Protein AF-A0A9E2QMV8-F1 (afdb_monomer_lite)

Sequence (197 aa):
SIIDQELAKYQPKEEEKRDKKQKQLECFITKNHTSAHARGVGGVCVAGDNPMKAKKAGRPDEECQWNLPNYFQMVLRDKETKICQGLILLRHYEDQGKKILTAAFDPSSTYLYAVDERQLFNSLLGQLEIFAKDNDIDIIAVSQNKAMRTNRTGGEFERAMEAAIRKANQNFSLSKEETFSFDPEYKQKDLDVVWVK

Secondary structure (DSSP, 8-state):
-HHHHHHHTTSPP---------PPEEEEEE-SHHHHHHHHHHT--SGGG-THHHHHTT-TTPPPGGG-TTEEEEEEEETTT--EEEEEEEEEEEETTEEEEEEEEEE-HHHHTTS-HHHHHHHHHHHHHHHHHHTT--EEEEESSHHHHBS-TTSHHHHHHHHHHHHHT-EEEEEEEEEEEETTEEEEEEEEEEEE-

Radius of gyration: 18.54 Å; chains: 1; bounding box: 60×28×54 Å

pLDDT: mean 86.39, std 12.23, range [44.72, 98.56]

Foldseek 3Di:
DVVVVVVVVVDDDPDDPQPQDDFDWDKDKDLDPLQCVLCVQLVHDQCQQCCPVVCVVVNVPDDRLSVDPQWIKIWTAGPPVRDTQHIKTWGWDCAPNFIEIEIADRGGPVSPSRHDLLVVLVVVVVVVVVVCVVVVHFFYWYAPPPVRNYVDPPDVNVVSQVVLLVVVVDKFFGPDWDFPTVVVTDIGGIIRTSDGD

Structure (mmCIF, N/CA/C/O backbone):
data_AF-A0A9E2QMV8-F1
#
_entry.id   AF-A0A9E2QMV8-F1
#
loop_
_atom_site.group_PDB
_atom_site.id
_atom_site.type_symbol
_atom_site.label_atom_id
_atom_site.label_alt_id
_atom_site.label_comp_id
_atom_site.label_asym_id
_atom_site.label_entity_id
_atom_site.label_seq_id
_atom_site.pdbx_PDB_ins_code
_atom_site.Cartn_x
_atom_site.Cartn_y
_atom_site.Cartn_z
_atom_site.occupancy
_atom_site.B_iso_or_equiv
_atom_site.auth_seq_id
_atom_site.auth_comp_id
_atom_site.auth_asym_id
_atom_site.auth_atom_id
_atom_site.pdbx_PDB_model_num
ATOM 1 N N . SER A 1 1 ? 40.769 7.773 -19.224 1.00 77.75 1 SER A N 1
ATOM 2 C CA . SER A 1 1 ? 41.654 6.789 -18.564 1.00 77.75 1 SER A CA 1
ATOM 3 C C . SER A 1 1 ? 41.263 5.374 -18.997 1.00 77.75 1 SER A C 1
ATOM 5 O O . SER A 1 1 ? 40.201 5.218 -19.592 1.00 77.75 1 SER A O 1
ATOM 7 N N . ILE A 1 2 ? 42.082 4.348 -18.719 1.00 79.56 2 ILE A N 1
ATOM 8 C CA . ILE A 1 2 ? 41.715 2.929 -18.957 1.00 79.56 2 ILE A CA 1
ATOM 9 C C . ILE A 1 2 ? 40.416 2.569 -18.213 1.00 79.56 2 ILE A C 1
ATOM 11 O O . ILE A 1 2 ? 39.593 1.816 -18.723 1.00 79.56 2 ILE A O 1
ATOM 15 N N . ILE A 1 3 ? 40.197 3.176 -17.043 1.00 69.12 3 ILE A N 1
ATOM 16 C CA . ILE A 1 3 ? 38.984 2.996 -16.240 1.00 69.12 3 ILE A CA 1
ATOM 17 C C . ILE A 1 3 ? 37.757 3.546 -16.980 1.00 69.12 3 ILE A C 1
ATOM 19 O O . ILE A 1 3 ? 36.742 2.865 -17.047 1.00 69.12 3 ILE A O 1
ATOM 23 N N . ASP A 1 4 ? 37.857 4.716 -17.614 1.00 69.62 4 ASP A N 1
ATOM 24 C CA . ASP A 1 4 ? 36.733 5.297 -18.369 1.00 69.62 4 ASP A CA 1
ATOM 25 C C . ASP A 1 4 ? 36.368 4.453 -19.597 1.00 69.62 4 ASP A C 1
ATOM 27 O O . ASP A 1 4 ? 35.194 4.316 -19.933 1.00 69.62 4 ASP A O 1
ATOM 31 N N . GLN A 1 5 ? 37.364 3.839 -20.245 1.00 72.62 5 GLN A N 1
ATOM 32 C CA . GLN A 1 5 ? 37.140 2.927 -21.370 1.00 72.62 5 GLN A CA 1
ATOM 33 C C . GLN A 1 5 ? 36.473 1.622 -20.937 1.00 72.62 5 GLN A C 1
ATOM 35 O O . GLN A 1 5 ? 35.657 1.093 -21.690 1.00 72.62 5 GLN A O 1
ATOM 40 N N . GLU A 1 6 ? 36.781 1.110 -19.742 1.00 77.06 6 GLU A N 1
ATOM 41 C CA . GLU A 1 6 ? 36.062 -0.048 -19.212 1.00 77.06 6 GLU A CA 1
ATOM 42 C C . GLU A 1 6 ? 34.651 0.298 -18.754 1.00 77.06 6 GLU A C 1
ATOM 44 O O . GLU A 1 6 ? 33.714 -0.431 -19.070 1.00 77.06 6 GLU A O 1
ATOM 49 N N . LEU A 1 7 ? 34.457 1.437 -18.088 1.00 70.50 7 LEU A N 1
ATOM 50 C CA . LEU A 1 7 ? 33.128 1.900 -17.685 1.00 70.50 7 LEU A CA 1
ATOM 51 C C . LEU A 1 7 ? 32.216 2.127 -18.898 1.00 70.50 7 LEU A C 1
ATOM 53 O O . LEU A 1 7 ? 31.036 1.782 -18.847 1.00 70.50 7 LEU A O 1
ATOM 57 N N . ALA A 1 8 ? 32.763 2.614 -20.014 1.00 73.19 8 ALA A N 1
ATOM 58 C CA . ALA A 1 8 ? 32.028 2.803 -21.262 1.00 73.19 8 ALA A CA 1
ATOM 59 C C . ALA A 1 8 ? 31.480 1.493 -21.864 1.00 73.19 8 ALA A C 1
ATOM 61 O O . ALA A 1 8 ? 30.475 1.534 -22.571 1.00 73.19 8 ALA A O 1
ATOM 62 N N . LYS A 1 9 ? 32.068 0.323 -21.563 1.00 78.69 9 LYS A N 1
ATOM 63 C CA . LYS A 1 9 ? 31.529 -0.978 -22.018 1.00 78.69 9 LYS A CA 1
ATOM 64 C C . LYS A 1 9 ? 30.232 -1.367 -21.312 1.00 78.69 9 LYS A C 1
ATOM 66 O O . LYS A 1 9 ? 29.482 -2.190 -21.832 1.00 78.69 9 LYS A O 1
ATOM 71 N N . TYR A 1 10 ? 29.981 -0.779 -20.145 1.00 69.44 10 TYR A N 1
ATOM 72 C CA . TYR A 1 10 ? 28.809 -1.041 -19.310 1.00 69.44 10 TYR A CA 1
ATOM 73 C C . TYR A 1 10 ? 27.867 0.164 -19.218 1.00 69.44 10 TYR A C 1
ATOM 75 O O . TYR A 1 10 ? 26.809 0.060 -18.598 1.00 69.44 10 TYR A O 1
ATOM 83 N N . GLN A 1 11 ? 28.222 1.304 -19.825 1.00 48.56 11 GLN A N 1
ATOM 84 C CA . GLN A 1 11 ? 27.320 2.446 -19.913 1.00 48.56 11 GLN A CA 1
ATOM 85 C C . GLN A 1 11 ? 26.183 2.120 -20.890 1.00 48.56 11 GLN A C 1
ATOM 87 O O . GLN A 1 11 ? 26.441 1.741 -22.037 1.00 48.56 11 GLN A O 1
ATOM 92 N N . PRO A 1 12 ? 24.918 2.235 -20.456 1.00 50.28 12 PRO A N 1
ATOM 93 C CA . PRO A 1 12 ? 23.789 2.008 -21.337 1.00 50.28 12 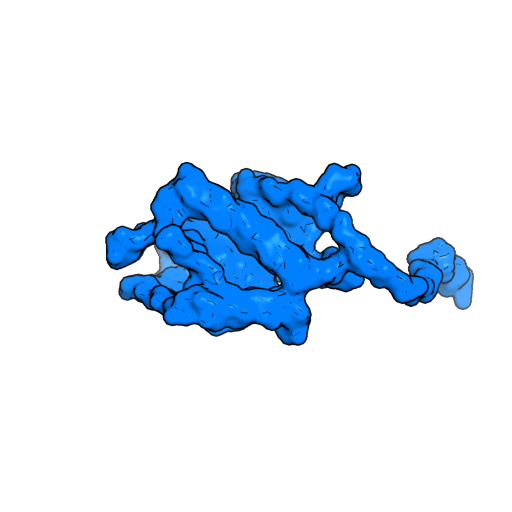PRO A CA 1
ATOM 94 C C . PRO A 1 12 ? 23.831 3.033 -22.474 1.00 50.28 12 PRO A C 1
ATOM 96 O O . PRO A 1 12 ? 23.975 4.231 -22.236 1.00 50.28 12 PRO A O 1
ATOM 99 N N . LYS A 1 13 ? 23.715 2.550 -23.715 1.00 58.19 13 LYS A N 1
ATOM 100 C CA . LYS A 1 13 ? 23.503 3.419 -24.878 1.00 58.19 13 LYS A CA 1
ATOM 101 C C . LYS A 1 13 ? 22.222 4.220 -24.639 1.00 58.19 13 LYS A C 1
ATOM 103 O O . LYS A 1 13 ? 21.259 3.648 -24.126 1.00 58.19 13 LYS A O 1
ATOM 108 N N . GLU A 1 14 ? 22.263 5.516 -24.956 1.00 53.59 14 GLU A N 1
ATOM 109 C CA . GLU A 1 14 ? 21.182 6.481 -24.721 1.00 53.59 14 GLU A CA 1
ATOM 110 C C . GLU A 1 14 ? 19.802 5.874 -24.990 1.00 53.59 14 GLU A C 1
ATOM 112 O O . GLU A 1 14 ? 19.586 5.193 -25.994 1.00 53.59 14 GLU A O 1
ATOM 117 N N . GLU A 1 15 ? 18.886 6.095 -24.045 1.00 45.84 15 GLU A N 1
ATOM 118 C CA . GLU A 1 15 ? 17.531 5.564 -24.082 1.00 45.84 15 GLU A CA 1
ATOM 119 C C . GLU A 1 15 ? 16.789 6.092 -25.316 1.00 45.84 15 GLU A C 1
ATOM 121 O O . GLU A 1 15 ? 16.242 7.195 -25.325 1.00 45.84 15 GLU A O 1
ATOM 126 N N . GLU A 1 16 ? 16.731 5.262 -26.359 1.00 44.72 16 GLU A N 1
ATOM 127 C CA . GLU A 1 16 ? 15.681 5.339 -27.368 1.00 44.72 16 GLU A CA 1
ATOM 128 C C . GLU A 1 16 ? 14.341 5.443 -26.641 1.00 44.72 16 GLU A C 1
ATOM 130 O O . GLU A 1 16 ? 14.104 4.707 -25.678 1.00 44.72 16 GLU A O 1
ATOM 135 N N . LYS A 1 17 ? 13.479 6.370 -27.085 1.00 46.97 17 LYS A N 1
ATOM 136 C CA . LYS A 1 17 ? 12.104 6.531 -26.596 1.00 46.97 17 LYS A CA 1
ATOM 137 C C . LYS A 1 17 ? 11.458 5.153 -26.471 1.00 46.97 17 LYS A C 1
ATOM 139 O O . LYS A 1 17 ? 11.031 4.566 -27.460 1.00 46.97 17 LYS A O 1
ATOM 144 N N . ARG A 1 18 ? 11.427 4.628 -25.245 1.00 47.66 18 ARG A N 1
ATOM 145 C CA . ARG A 1 18 ? 10.845 3.326 -24.956 1.00 47.66 18 ARG A CA 1
ATOM 146 C C . ARG A 1 18 ? 9.348 3.483 -25.119 1.00 47.66 18 ARG A C 1
ATOM 148 O O . ARG A 1 18 ? 8.702 4.112 -24.282 1.00 47.66 18 ARG A O 1
ATOM 155 N N . ASP A 1 19 ? 8.801 2.898 -26.177 1.00 47.25 19 ASP A N 1
ATOM 156 C CA . ASP A 1 19 ? 7.375 2.613 -26.223 1.00 47.25 19 ASP A CA 1
ATOM 157 C C . ASP A 1 19 ? 7.030 1.846 -24.944 1.00 47.25 19 ASP A C 1
ATOM 159 O O . ASP A 1 19 ? 7.559 0.758 -24.689 1.00 47.25 19 ASP A O 1
ATOM 163 N N . LYS A 1 20 ? 6.212 2.464 -24.085 1.00 56.50 20 LYS A N 1
ATOM 164 C CA . LYS A 1 20 ? 5.779 1.886 -22.812 1.00 56.50 20 LYS A CA 1
ATOM 165 C C . LYS A 1 20 ? 4.996 0.613 -23.124 1.00 56.50 20 LYS A C 1
ATOM 167 O O . LYS A 1 20 ? 3.831 0.664 -23.509 1.00 56.50 20 LYS A O 1
ATOM 172 N N . LYS A 1 21 ? 5.657 -0.541 -23.015 1.00 58.25 21 LYS A N 1
ATOM 173 C CA . LYS A 1 21 ? 5.037 -1.846 -23.249 1.00 58.25 21 LYS A CA 1
ATOM 174 C C . LYS A 1 21 ? 4.215 -2.253 -22.035 1.00 58.25 21 LYS A C 1
ATOM 176 O O . LYS A 1 21 ? 4.591 -2.016 -20.888 1.00 58.25 21 LYS A O 1
ATOM 181 N N . GLN A 1 22 ? 3.118 -2.946 -22.305 1.00 57.00 22 GLN A N 1
ATOM 182 C CA . GLN A 1 22 ? 2.293 -3.577 -21.288 1.00 57.00 22 GLN A CA 1
ATOM 183 C C . GLN A 1 22 ? 3.039 -4.801 -20.728 1.00 57.00 22 GLN A C 1
ATOM 185 O O . GLN A 1 22 ? 2.920 -5.911 -21.242 1.00 57.00 22 GLN A O 1
ATOM 190 N N . LYS A 1 23 ? 3.874 -4.602 -19.705 1.00 66.75 23 LYS A N 1
ATOM 191 C CA . LYS A 1 23 ? 4.540 -5.706 -19.001 1.00 66.75 23 LYS A CA 1
ATOM 192 C C . LYS A 1 23 ? 3.549 -6.384 -18.051 1.00 66.75 23 LYS A C 1
ATOM 194 O O . LYS A 1 23 ? 2.913 -5.718 -17.235 1.00 66.75 23 LYS A O 1
ATOM 199 N N . GLN A 1 24 ? 3.393 -7.704 -18.170 1.00 75.75 24 GLN A N 1
ATOM 200 C CA . GLN A 1 24 ? 2.512 -8.482 -17.294 1.00 75.75 24 GLN A CA 1
ATOM 201 C C . GLN A 1 24 ? 3.195 -8.740 -15.943 1.00 75.75 24 GLN A C 1
ATOM 203 O O . GLN A 1 24 ? 4.285 -9.314 -15.891 1.00 75.75 24 GLN A O 1
ATOM 208 N N . LEU A 1 25 ? 2.527 -8.357 -14.853 1.00 85.94 25 LEU A N 1
ATOM 209 C CA . LEU A 1 25 ? 2.945 -8.689 -13.492 1.00 85.94 25 LEU A CA 1
ATOM 210 C C . LEU A 1 25 ? 2.232 -9.951 -13.001 1.00 85.94 25 LEU A C 1
ATOM 212 O O . LEU A 1 25 ? 1.019 -10.086 -13.135 1.00 85.94 25 LEU A O 1
ATOM 216 N N . GLU A 1 26 ? 2.989 -10.843 -12.374 1.00 87.12 26 GLU A N 1
ATOM 217 C CA . GLU A 1 26 ? 2.461 -11.779 -11.388 1.00 87.12 26 GLU A CA 1
ATOM 218 C C . GLU A 1 26 ? 2.407 -11.061 -10.040 1.00 87.12 26 GLU A C 1
ATOM 220 O O . GLU A 1 26 ? 3.445 -10.618 -9.539 1.00 87.12 26 GLU A O 1
ATOM 225 N N . CYS A 1 27 ? 1.217 -10.970 -9.444 1.00 89.19 27 CYS A N 1
ATOM 226 C CA . CYS A 1 27 ? 1.065 -10.479 -8.080 1.00 89.19 27 CYS A CA 1
ATOM 227 C C . CYS A 1 27 ? 0.615 -11.615 -7.167 1.00 89.19 27 CYS A C 1
ATOM 229 O O . CYS A 1 27 ? -0.259 -12.405 -7.521 1.00 89.19 27 CYS A O 1
ATOM 231 N N . PHE A 1 28 ? 1.230 -11.715 -5.994 1.00 88.25 28 PHE A N 1
ATOM 232 C CA . PHE A 1 28 ? 0.891 -12.739 -5.010 1.00 88.25 28 PHE A CA 1
ATOM 233 C C . PHE A 1 28 ? 1.142 -12.223 -3.598 1.00 88.25 28 PHE A C 1
ATOM 235 O O . PHE A 1 28 ? 2.067 -11.442 -3.361 1.00 88.25 28 PHE A O 1
ATOM 242 N N . ILE A 1 29 ? 0.311 -12.666 -2.657 1.00 87.81 29 ILE A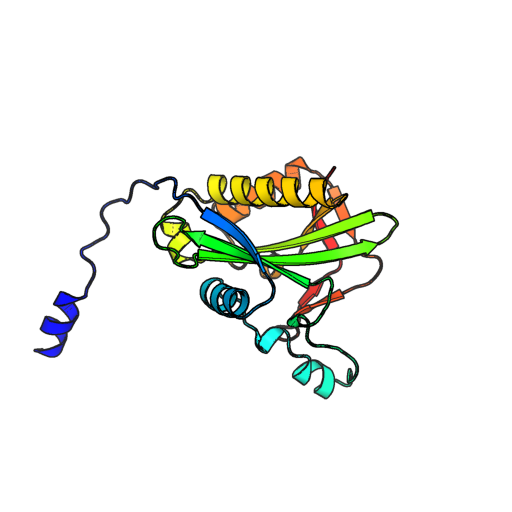 N 1
ATOM 243 C CA . ILE A 1 29 ? 0.434 -12.286 -1.253 1.00 87.81 29 ILE A CA 1
ATOM 244 C C . ILE A 1 29 ? 1.429 -13.216 -0.571 1.00 87.81 29 ILE A C 1
ATOM 246 O O . ILE A 1 29 ? 1.344 -14.436 -0.692 1.00 87.81 29 ILE A O 1
ATOM 250 N N . THR A 1 30 ? 2.393 -12.641 0.140 1.00 83.88 30 THR A N 1
ATOM 251 C CA . THR A 1 30 ? 3.382 -13.410 0.891 1.00 83.88 30 THR A CA 1
ATOM 252 C C . THR A 1 30 ? 3.862 -12.667 2.133 1.00 83.88 30 THR A C 1
ATOM 254 O O . THR A 1 30 ? 3.754 -11.445 2.249 1.00 83.88 30 THR A O 1
ATOM 257 N N . LYS A 1 31 ? 4.404 -13.444 3.070 1.00 79.69 31 LYS A N 1
ATOM 258 C CA . LYS A 1 31 ? 5.003 -12.995 4.325 1.00 79.69 31 LYS A CA 1
ATOM 259 C C . LYS A 1 31 ? 6.242 -13.841 4.644 1.00 79.69 31 LYS A C 1
ATOM 261 O O . LYS A 1 31 ? 6.319 -14.532 5.653 1.00 79.69 31 LYS A O 1
ATOM 266 N N . ASN A 1 32 ? 7.195 -13.854 3.713 1.00 78.12 32 ASN A N 1
ATOM 267 C CA . ASN A 1 32 ? 8.439 -14.627 3.776 1.00 78.12 32 ASN A CA 1
ATOM 268 C C . ASN A 1 32 ? 9.656 -13.819 3.259 1.00 78.12 32 ASN A C 1
ATOM 270 O O . ASN A 1 32 ? 9.603 -12.597 3.103 1.00 78.12 32 ASN A O 1
ATOM 274 N N . HIS A 1 33 ? 10.781 -14.483 2.987 1.00 72.25 33 HIS A N 1
ATOM 275 C CA . HIS A 1 33 ? 11.994 -13.828 2.477 1.00 72.25 33 HIS A CA 1
ATOM 276 C C . HIS A 1 33 ? 11.774 -13.093 1.137 1.00 72.25 33 HIS A C 1
ATOM 278 O O . HIS A 1 33 ? 12.396 -12.060 0.895 1.00 72.25 33 HIS A O 1
ATOM 284 N N . THR A 1 34 ? 10.855 -13.566 0.287 1.00 74.44 34 THR A N 1
ATOM 285 C CA . THR A 1 34 ? 10.507 -12.907 -0.980 1.00 74.44 34 THR A CA 1
ATOM 286 C C . THR A 1 34 ? 9.919 -11.516 -0.741 1.00 74.44 34 THR A C 1
ATOM 288 O O . THR A 1 34 ? 10.298 -10.572 -1.429 1.00 74.44 34 THR A O 1
ATOM 291 N N . SER A 1 35 ? 9.067 -11.352 0.276 1.00 77.31 35 SER A N 1
ATOM 292 C CA . SER A 1 35 ? 8.540 -10.034 0.664 1.00 77.31 35 SER A CA 1
ATOM 293 C C . SER A 1 35 ? 9.625 -9.081 1.178 1.00 77.31 35 SER A C 1
ATOM 295 O O . SER A 1 35 ? 9.579 -7.891 0.882 1.00 77.31 35 SER A O 1
ATOM 297 N N . ALA A 1 36 ? 10.648 -9.582 1.880 1.00 78.94 36 ALA A N 1
ATOM 298 C CA . ALA A 1 36 ? 11.753 -8.738 2.345 1.00 78.94 36 ALA A CA 1
ATOM 299 C C . ALA A 1 36 ? 12.579 -8.180 1.171 1.00 78.94 36 ALA A C 1
ATOM 301 O O . ALA A 1 36 ? 12.923 -6.999 1.160 1.00 78.94 36 ALA A O 1
ATOM 302 N N . HIS A 1 37 ? 12.845 -9.001 0.148 1.00 81.56 37 HIS A N 1
ATOM 303 C CA . HIS A 1 37 ? 13.490 -8.531 -1.081 1.00 81.56 37 HIS A CA 1
ATOM 304 C C . HIS A 1 37 ? 12.608 -7.531 -1.840 1.00 81.56 37 HIS A C 1
ATOM 306 O O . HIS A 1 37 ? 13.091 -6.488 -2.282 1.00 81.56 37 HIS A O 1
ATOM 312 N N . ALA A 1 38 ? 11.305 -7.815 -1.936 1.00 85.00 38 ALA A N 1
ATOM 313 C CA . ALA A 1 38 ? 10.361 -6.935 -2.608 1.00 85.00 38 ALA A CA 1
ATOM 314 C C . ALA A 1 38 ? 10.299 -5.547 -1.975 1.00 85.00 38 ALA A C 1
ATOM 316 O O . ALA A 1 38 ? 10.300 -4.557 -2.699 1.00 85.00 38 ALA A O 1
ATOM 317 N N . ARG A 1 39 ? 10.349 -5.468 -0.643 1.00 84.06 39 ARG A N 1
ATOM 318 C CA . ARG A 1 39 ? 10.480 -4.211 0.101 1.00 84.06 39 ARG A CA 1
ATOM 319 C C . ARG A 1 39 ? 11.708 -3.407 -0.284 1.00 84.06 39 ARG A C 1
ATOM 321 O O . ARG A 1 39 ? 11.574 -2.222 -0.570 1.00 84.06 39 ARG A O 1
ATOM 328 N N . GLY A 1 40 ? 12.876 -4.045 -0.362 1.00 83.44 40 GLY A N 1
ATOM 329 C CA . GLY A 1 40 ? 14.102 -3.381 -0.810 1.00 83.44 40 GLY A CA 1
ATOM 330 C C . GLY A 1 40 ? 13.952 -2.771 -2.207 1.00 83.44 40 GLY A C 1
ATOM 331 O O . GLY A 1 40 ? 14.299 -1.613 -2.413 1.00 83.44 40 GLY A O 1
ATOM 332 N N . VAL A 1 41 ? 13.350 -3.516 -3.139 1.00 84.44 41 VAL A N 1
ATOM 333 C CA . VAL A 1 41 ? 13.043 -3.036 -4.500 1.00 84.44 41 VAL A CA 1
ATOM 334 C C . VAL A 1 41 ? 12.002 -1.914 -4.498 1.00 84.44 41 VAL A C 1
ATOM 336 O O . VAL A 1 41 ? 12.111 -0.951 -5.258 1.00 84.44 41 VAL A O 1
ATOM 339 N N . GLY A 1 42 ? 10.991 -2.039 -3.644 1.00 81.06 42 GLY A N 1
ATOM 340 C CA . GLY A 1 42 ? 9.956 -1.039 -3.453 1.00 81.06 42 GLY A CA 1
ATOM 341 C C . GLY A 1 42 ? 10.491 0.233 -2.814 1.00 81.06 42 GLY A C 1
ATOM 342 O O . GLY A 1 42 ? 9.903 1.276 -3.032 1.00 81.06 42 GLY A O 1
ATOM 343 N N . GLY A 1 43 ? 11.621 0.202 -2.102 1.00 80.50 43 GLY A N 1
ATOM 344 C CA . GLY A 1 43 ? 12.121 1.330 -1.309 1.00 80.50 43 GLY A CA 1
ATOM 345 C C . GLY A 1 43 ? 11.481 1.420 0.080 1.00 80.50 43 GLY A C 1
ATOM 346 O O . GLY A 1 43 ? 11.418 2.501 0.656 1.00 80.50 43 GLY A O 1
ATOM 347 N N . VAL A 1 44 ? 10.991 0.296 0.607 1.00 81.75 44 VAL A N 1
ATOM 348 C CA . VAL A 1 44 ? 10.418 0.163 1.950 1.00 81.75 44 VAL A CA 1
ATOM 349 C C . VAL A 1 44 ? 11.436 -0.526 2.857 1.00 81.75 44 VAL A C 1
ATOM 351 O O . VAL A 1 44 ? 11.978 -1.579 2.523 1.00 81.75 44 VAL A O 1
ATOM 354 N N . CYS A 1 45 ? 11.697 0.040 4.033 1.00 79.69 45 CYS A N 1
ATOM 355 C CA . CYS A 1 45 ? 12.654 -0.531 4.977 1.00 79.69 45 CYS A CA 1
ATOM 356 C C . CYS A 1 45 ? 11.981 -1.538 5.922 1.00 79.69 45 CYS A C 1
ATOM 358 O O . CYS A 1 45 ? 11.023 -1.199 6.605 1.00 79.69 45 CYS A O 1
ATOM 360 N N . VAL A 1 46 ? 12.513 -2.762 6.034 1.00 73.50 46 VAL A N 1
ATOM 361 C CA . VAL A 1 46 ? 12.059 -3.740 7.050 1.00 73.50 46 VAL A CA 1
ATOM 362 C C . VAL A 1 46 ? 12.435 -3.300 8.467 1.00 73.50 46 VAL A C 1
ATOM 364 O O . VAL A 1 46 ? 11.690 -3.555 9.406 1.00 73.50 46 VAL A O 1
ATOM 367 N N . ALA A 1 47 ? 13.559 -2.597 8.642 1.00 72.06 47 ALA A N 1
ATOM 368 C CA . ALA A 1 47 ? 13.951 -2.089 9.958 1.00 72.06 47 ALA A CA 1
ATOM 369 C C . ALA A 1 47 ? 12.970 -1.033 10.500 1.00 72.06 47 ALA A C 1
ATOM 371 O O . ALA A 1 47 ? 12.865 -0.891 11.717 1.00 72.06 47 ALA A O 1
ATOM 372 N N . GLY A 1 48 ? 12.223 -0.357 9.617 1.00 77.44 48 GLY A N 1
ATOM 373 C CA . GLY A 1 48 ? 11.159 0.578 9.989 1.00 77.44 48 GLY A CA 1
ATOM 374 C C . GLY A 1 48 ? 9.994 -0.075 10.734 1.00 77.44 48 GLY A C 1
ATOM 375 O O . GLY A 1 48 ? 9.309 0.592 11.503 1.00 77.44 48 GLY A O 1
ATOM 376 N N . ASP A 1 49 ? 9.818 -1.390 10.599 1.00 81.44 49 ASP A N 1
ATOM 377 C CA . ASP A 1 49 ? 8.794 -2.150 11.320 1.00 81.44 49 ASP A CA 1
ATOM 378 C C . ASP A 1 49 ? 9.208 -2.477 12.759 1.00 81.44 49 ASP A C 1
ATOM 380 O O . ASP A 1 49 ? 8.381 -2.948 13.543 1.00 81.44 49 ASP A O 1
ATOM 384 N N . ASN A 1 50 ? 10.481 -2.274 13.114 1.00 83.31 50 ASN A N 1
ATOM 385 C CA . ASN A 1 50 ? 11.011 -2.676 14.404 1.00 83.31 50 ASN A CA 1
ATOM 386 C C . ASN A 1 50 ? 10.676 -1.633 15.492 1.00 83.31 50 ASN A C 1
ATOM 388 O O . ASN A 1 50 ? 11.114 -0.483 15.401 1.00 83.31 50 ASN A O 1
ATOM 392 N N . PRO A 1 51 ? 10.007 -2.030 16.588 1.00 82.00 51 PRO A N 1
ATOM 393 C CA . PRO A 1 51 ? 9.621 -1.136 17.672 1.00 82.00 51 PRO A CA 1
ATOM 394 C C . PRO A 1 51 ? 10.810 -0.656 18.515 1.00 82.00 51 PRO A C 1
ATOM 396 O O . PRO A 1 51 ? 10.593 0.049 19.488 1.00 82.00 51 PRO A O 1
ATOM 399 N N . MET A 1 52 ? 12.071 -0.995 18.211 1.00 79.56 52 MET A N 1
ATOM 400 C CA . MET A 1 52 ? 13.243 -0.592 19.012 1.00 79.56 52 MET A CA 1
ATOM 401 C C . MET A 1 52 ? 13.274 0.905 19.372 1.00 79.56 52 MET A C 1
ATOM 403 O O . MET A 1 52 ? 13.648 1.251 20.494 1.00 79.56 52 MET A O 1
ATOM 407 N N . LYS A 1 53 ? 12.856 1.800 18.465 1.00 67.75 53 LYS A N 1
ATOM 408 C CA . LYS A 1 53 ? 12.704 3.232 18.783 1.00 67.75 53 LYS A CA 1
ATOM 409 C C . LYS A 1 53 ? 11.504 3.503 19.702 1.00 67.75 53 LYS A C 1
ATOM 411 O O . LYS A 1 53 ? 11.650 4.251 20.663 1.00 67.75 53 LYS A O 1
ATOM 416 N N . ALA A 1 54 ? 10.363 2.850 19.473 1.00 66.75 54 ALA A N 1
ATOM 417 C CA . ALA A 1 54 ? 9.184 2.935 20.340 1.00 66.75 54 ALA A CA 1
ATOM 418 C C . ALA A 1 54 ? 9.466 2.431 21.768 1.00 66.75 54 ALA A C 1
ATOM 420 O O . ALA A 1 54 ? 9.091 3.091 22.736 1.00 66.75 54 ALA A O 1
ATOM 421 N N . LYS A 1 55 ? 10.229 1.340 21.912 1.00 75.88 55 LYS A N 1
ATOM 422 C CA . LYS A 1 55 ? 10.678 0.800 23.203 1.00 75.88 55 LYS A CA 1
ATOM 423 C C . LYS A 1 55 ? 11.524 1.810 23.972 1.00 75.88 55 LYS A C 1
ATOM 425 O O . LYS A 1 55 ? 11.278 2.044 25.151 1.00 75.88 55 LYS A O 1
ATOM 430 N N . LYS A 1 56 ? 12.475 2.466 23.296 1.00 73.38 56 LYS A N 1
ATOM 431 C CA . LYS A 1 56 ? 13.268 3.562 23.884 1.00 73.38 56 LYS A CA 1
ATOM 432 C C . LYS A 1 56 ? 12.412 4.775 24.269 1.00 73.38 56 LYS A C 1
ATOM 434 O O . LYS A 1 56 ? 12.776 5.489 25.193 1.00 73.38 56 LYS A O 1
ATOM 439 N N . ALA A 1 57 ? 11.282 4.980 23.595 1.00 68.75 57 ALA A N 1
ATOM 440 C CA . ALA A 1 57 ? 10.311 6.038 23.871 1.00 68.75 57 ALA A CA 1
ATOM 441 C C . ALA A 1 57 ? 9.215 5.634 24.885 1.00 68.75 57 ALA A C 1
ATOM 443 O O . ALA A 1 57 ? 8.175 6.284 24.944 1.00 68.75 57 ALA A O 1
ATOM 444 N N . GLY A 1 58 ? 9.415 4.565 25.668 1.00 74.12 58 GLY A N 1
ATOM 445 C CA . GLY A 1 58 ? 8.485 4.165 26.732 1.00 74.12 58 GLY A CA 1
ATOM 446 C C . GLY A 1 58 ? 7.280 3.335 26.277 1.00 74.12 58 GLY A C 1
ATOM 447 O O . GLY A 1 58 ? 6.322 3.207 27.032 1.00 74.12 58 GLY A O 1
ATOM 448 N N . ARG A 1 59 ? 7.320 2.747 25.073 1.00 73.69 59 ARG A N 1
ATOM 449 C CA . ARG A 1 59 ? 6.305 1.806 24.560 1.00 73.69 59 ARG A CA 1
ATOM 450 C C . ARG A 1 59 ? 6.897 0.392 24.419 1.00 73.69 59 ARG A C 1
ATOM 452 O O . ARG A 1 59 ? 7.215 -0.023 23.302 1.00 73.69 59 ARG A O 1
ATOM 459 N N . PRO A 1 60 ? 7.142 -0.334 25.528 1.00 72.25 60 PRO A N 1
ATOM 460 C CA . PRO A 1 60 ? 7.885 -1.598 25.507 1.00 72.25 60 PRO A CA 1
ATOM 461 C C . PRO A 1 60 ? 7.124 -2.755 24.842 1.00 72.25 60 PRO A C 1
ATOM 463 O O . PRO A 1 60 ? 7.766 -3.656 24.298 1.00 72.25 60 PRO A O 1
ATOM 466 N N . ASP A 1 61 ? 5.792 -2.691 24.854 1.00 78.12 61 ASP A N 1
ATOM 467 C CA . ASP A 1 61 ? 4.906 -3.794 24.462 1.00 78.12 61 ASP A CA 1
ATOM 468 C C . ASP A 1 61 ? 4.524 -3.783 22.976 1.00 78.12 61 ASP A C 1
ATOM 470 O O . ASP A 1 61 ? 3.813 -4.672 22.517 1.00 78.12 61 ASP A O 1
ATOM 474 N N . GLU A 1 62 ? 4.979 -2.795 22.196 1.00 80.75 62 GLU A N 1
ATOM 475 C CA . GLU A 1 62 ? 4.705 -2.802 20.760 1.00 80.75 62 GLU A CA 1
ATOM 476 C C . GLU A 1 62 ? 5.502 -3.906 20.053 1.00 80.75 62 GLU A C 1
ATOM 478 O O . GLU A 1 62 ? 6.713 -4.068 20.247 1.00 80.75 62 GLU A O 1
ATOM 483 N N . GLU A 1 63 ? 4.801 -4.669 19.216 1.00 84.88 63 GLU A N 1
ATOM 484 C CA . GLU A 1 63 ? 5.367 -5.730 18.393 1.00 84.88 63 GLU A CA 1
ATOM 485 C C . GLU A 1 63 ? 5.911 -5.190 17.063 1.00 84.88 63 GLU A C 1
ATOM 487 O O . GLU A 1 63 ? 5.561 -4.104 16.597 1.00 84.88 63 GLU A O 1
ATOM 492 N N . CYS A 1 64 ? 6.781 -5.972 16.422 1.00 86.25 64 CYS A N 1
ATOM 493 C CA . CYS A 1 64 ? 7.238 -5.680 15.065 1.00 86.25 64 CYS A CA 1
ATOM 494 C C . CYS A 1 64 ? 6.053 -5.703 14.094 1.00 86.25 64 CYS A C 1
ATOM 496 O O . CYS A 1 64 ? 5.351 -6.713 14.037 1.00 86.25 64 CYS A O 1
ATOM 498 N N . GLN A 1 65 ? 5.865 -4.642 13.295 1.00 86.50 65 GLN A N 1
ATOM 499 C CA . GLN A 1 65 ? 4.753 -4.564 12.329 1.00 86.50 65 GLN A CA 1
ATOM 500 C C . GLN A 1 65 ? 4.769 -5.761 11.370 1.00 86.50 65 GLN A C 1
ATOM 502 O O . GLN A 1 65 ? 3.729 -6.359 11.097 1.00 86.50 65 GLN A O 1
ATOM 507 N N . TRP A 1 66 ? 5.967 -6.193 10.960 1.00 83.94 66 TRP A N 1
ATOM 508 C CA . TRP A 1 66 ? 6.171 -7.395 10.159 1.00 83.94 66 TRP A CA 1
ATOM 509 C C . TRP A 1 66 ? 5.530 -8.639 10.773 1.00 83.94 66 TRP A C 1
ATOM 511 O O . TRP A 1 66 ? 5.095 -9.512 10.039 1.00 83.94 66 TRP A O 1
ATOM 521 N N . ASN A 1 67 ? 5.458 -8.764 12.097 1.00 85.88 67 ASN A N 1
ATOM 522 C CA . ASN A 1 67 ? 4.936 -9.965 12.747 1.00 85.88 67 ASN A CA 1
ATOM 523 C C . ASN A 1 67 ? 3.409 -9.965 12.862 1.00 85.88 67 ASN A C 1
ATOM 525 O O . ASN A 1 67 ? 2.826 -11.043 12.968 1.00 85.88 67 ASN A O 1
ATOM 529 N N . LEU A 1 68 ? 2.746 -8.815 12.719 1.00 87.00 68 LEU A N 1
ATOM 530 C CA . LEU A 1 68 ? 1.305 -8.698 12.938 1.00 87.00 68 LEU A CA 1
ATOM 531 C C . LEU A 1 68 ? 0.494 -9.595 11.983 1.00 87.00 68 LEU A C 1
ATOM 533 O O . LEU A 1 68 ? 0.732 -9.577 10.772 1.00 87.00 68 LEU A O 1
ATOM 537 N N . PRO A 1 69 ? -0.478 -10.381 12.475 1.00 88.69 69 PRO A N 1
ATOM 538 C CA . PRO A 1 69 ? -1.224 -11.337 11.651 1.00 88.69 69 PRO A CA 1
ATOM 539 C C . PRO A 1 69 ? -2.074 -10.655 10.573 1.00 88.69 69 PRO A C 1
ATOM 541 O O . PRO A 1 69 ? -2.261 -11.205 9.493 1.00 88.69 69 PRO A O 1
ATOM 544 N N . ASN A 1 70 ? -2.530 -9.431 10.833 1.00 90.56 70 ASN A N 1
ATOM 545 C CA . ASN A 1 70 ? -3.291 -8.618 9.891 1.00 90.56 70 ASN A CA 1
ATOM 546 C C . ASN A 1 70 ? -2.411 -7.798 8.935 1.00 90.56 70 ASN A C 1
ATOM 548 O O . ASN A 1 70 ? -2.942 -6.944 8.233 1.00 90.56 70 ASN A O 1
ATOM 552 N N . TYR A 1 71 ? -1.097 -8.030 8.914 1.00 90.06 71 TYR A N 1
ATOM 553 C CA . TYR A 1 71 ? -0.136 -7.336 8.062 1.00 90.06 71 TYR A CA 1
ATOM 554 C C . TYR A 1 71 ? 0.481 -8.294 7.036 1.00 90.06 71 TYR A C 1
ATOM 556 O O . TYR A 1 71 ? 1.074 -9.320 7.391 1.00 90.06 71 TYR A O 1
ATOM 564 N N . PHE A 1 72 ? 0.358 -7.953 5.755 1.00 88.81 72 PHE A N 1
ATOM 565 C CA . PHE A 1 72 ? 0.787 -8.781 4.629 1.00 88.81 72 PHE A CA 1
ATOM 566 C C . PHE A 1 72 ? 1.245 -7.920 3.448 1.00 88.81 72 PHE A C 1
ATOM 568 O O . PHE A 1 72 ? 1.148 -6.696 3.464 1.00 88.81 72 PHE A O 1
ATOM 575 N N . GLN A 1 73 ? 1.841 -8.552 2.439 1.00 90.75 73 GLN A N 1
ATOM 576 C CA . GLN A 1 73 ? 2.426 -7.852 1.298 1.00 90.75 73 GLN A CA 1
ATOM 577 C C . GLN A 1 73 ? 2.027 -8.537 0.006 1.00 90.75 73 GLN A C 1
ATOM 579 O O . GLN A 1 73 ? 2.183 -9.751 -0.117 1.00 90.75 73 GLN A O 1
ATOM 584 N N . MET A 1 74 ? 1.566 -7.758 -0.967 1.00 94.25 74 MET A N 1
ATOM 585 C CA . MET A 1 74 ? 1.411 -8.226 -2.339 1.00 94.25 74 MET A CA 1
ATOM 586 C C . MET A 1 74 ? 2.690 -7.900 -3.107 1.00 94.25 74 MET A C 1
ATOM 588 O O . MET A 1 74 ? 2.993 -6.735 -3.346 1.00 94.25 74 MET A O 1
ATOM 592 N N . VAL A 1 75 ? 3.462 -8.922 -3.467 1.00 93.75 75 VAL A N 1
ATOM 593 C CA . VAL A 1 75 ? 4.704 -8.761 -4.234 1.00 93.75 75 VAL A CA 1
ATOM 594 C C . VAL A 1 75 ? 4.368 -8.570 -5.704 1.00 93.75 75 VAL A C 1
ATOM 596 O O . VAL A 1 75 ? 3.562 -9.320 -6.247 1.00 93.75 75 VAL A O 1
ATOM 599 N N . LEU A 1 76 ? 5.017 -7.599 -6.349 1.00 93.56 76 LEU A N 1
ATOM 600 C CA . LEU A 1 76 ? 4.917 -7.361 -7.785 1.00 93.56 76 LEU A CA 1
ATOM 601 C C . LEU A 1 76 ? 6.108 -8.028 -8.463 1.00 93.56 76 LEU A C 1
ATOM 603 O O . LEU A 1 76 ? 7.251 -7.647 -8.210 1.00 93.56 76 LEU A O 1
ATOM 607 N N . ARG A 1 77 ? 5.879 -9.019 -9.322 1.00 91.19 77 ARG A N 1
ATOM 608 C CA . ARG A 1 77 ? 6.959 -9.724 -10.020 1.00 91.19 77 ARG A CA 1
ATOM 609 C C . ARG A 1 77 ? 6.724 -9.719 -11.519 1.00 91.19 77 ARG A C 1
ATOM 611 O O . ARG A 1 77 ? 5.651 -10.082 -11.983 1.00 91.19 77 ARG A O 1
ATOM 618 N N . ASP A 1 78 ? 7.740 -9.343 -12.284 1.00 88.19 78 ASP A N 1
ATOM 619 C CA . ASP A 1 78 ? 7.705 -9.456 -13.739 1.00 88.19 78 ASP A CA 1
ATOM 620 C C . ASP A 1 78 ? 7.573 -10.934 -14.132 1.00 88.19 78 ASP A C 1
ATOM 622 O O . ASP A 1 78 ? 8.336 -11.791 -13.673 1.00 88.19 78 ASP A O 1
ATOM 626 N N . LYS A 1 79 ? 6.555 -11.251 -14.935 1.00 83.62 79 LYS A N 1
ATOM 627 C CA . LYS A 1 79 ? 6.182 -12.640 -15.219 1.00 83.62 79 LYS A CA 1
ATOM 628 C C . LYS A 1 79 ? 7.252 -13.398 -16.005 1.00 83.62 79 LYS A C 1
ATOM 630 O O . LYS A 1 79 ? 7.390 -14.603 -15.794 1.00 83.62 79 LYS A O 1
ATOM 635 N N . GLU A 1 80 ? 7.987 -12.722 -16.882 1.00 84.12 80 GLU A N 1
ATOM 636 C CA . GLU A 1 80 ? 8.974 -13.344 -17.769 1.00 84.12 80 GLU A CA 1
ATOM 637 C C . GLU A 1 80 ? 10.320 -13.500 -17.065 1.00 84.12 80 GLU A C 1
ATOM 639 O O . GLU A 1 80 ? 10.862 -14.597 -16.962 1.00 84.12 80 GLU A O 1
ATOM 644 N N . THR A 1 81 ? 10.834 -12.399 -16.525 1.00 87.06 81 THR A N 1
ATOM 645 C CA . THR A 1 81 ? 12.168 -12.337 -15.914 1.00 87.06 81 THR A CA 1
ATOM 646 C C . THR A 1 81 ? 12.190 -12.835 -14.474 1.00 87.06 81 THR A C 1
ATOM 648 O O . THR A 1 81 ? 13.259 -13.087 -13.924 1.00 87.06 81 THR A O 1
ATOM 651 N N . LYS A 1 82 ? 11.017 -12.939 -13.835 1.00 86.50 82 LYS A N 1
ATOM 652 C CA . LYS A 1 82 ? 10.849 -13.218 -12.401 1.00 86.50 82 LYS A CA 1
ATOM 653 C C . LYS A 1 82 ? 11.507 -12.179 -11.484 1.00 86.50 82 LYS A C 1
ATOM 655 O O . LYS A 1 82 ? 11.597 -12.399 -10.276 1.00 86.50 82 LYS A O 1
ATOM 660 N N . ILE A 1 83 ? 11.902 -11.027 -12.028 1.00 88.31 83 ILE A N 1
ATOM 661 C CA . ILE A 1 83 ? 12.473 -9.913 -11.271 1.00 88.31 83 ILE A CA 1
ATOM 662 C C . ILE A 1 83 ? 11.359 -9.209 -10.496 1.00 88.31 83 ILE A C 1
ATOM 664 O O . ILE A 1 83 ? 10.281 -8.937 -11.029 1.00 88.31 83 ILE A O 1
ATOM 668 N N . CYS A 1 84 ? 11.623 -8.905 -9.227 1.00 90.81 84 CYS A N 1
ATOM 669 C CA . CYS A 1 84 ? 10.707 -8.131 -8.404 1.00 90.81 84 CYS A CA 1
ATOM 670 C C . CYS A 1 84 ? 10.635 -6.676 -8.892 1.00 90.81 84 CYS A C 1
ATOM 672 O O . CYS A 1 84 ? 11.654 -6.071 -9.207 1.00 90.81 84 CYS A O 1
ATOM 674 N N . GLN A 1 85 ? 9.427 -6.119 -8.929 1.00 92.44 85 GLN A N 1
ATOM 675 C CA . GLN A 1 85 ? 9.111 -4.769 -9.406 1.00 92.44 85 GLN A CA 1
ATOM 676 C C . GLN A 1 85 ? 8.492 -3.889 -8.312 1.00 92.44 85 GLN A C 1
ATOM 678 O O . GLN A 1 85 ? 7.958 -2.821 -8.597 1.00 92.44 85 GLN A O 1
ATOM 683 N N . GLY A 1 86 ? 8.563 -4.329 -7.055 1.00 93.50 86 GLY A N 1
ATOM 684 C CA . GLY A 1 86 ? 8.069 -3.616 -5.881 1.00 93.50 86 GLY A CA 1
ATOM 685 C C . GLY A 1 86 ? 7.013 -4.425 -5.144 1.00 93.50 86 GLY A C 1
ATOM 686 O O . GLY A 1 86 ? 6.956 -5.653 -5.261 1.00 93.50 86 GLY A O 1
ATOM 687 N N . LEU A 1 87 ? 6.182 -3.739 -4.370 1.00 94.88 87 LEU A N 1
ATOM 688 C CA . LEU A 1 87 ? 5.129 -4.373 -3.588 1.00 94.88 87 LEU A CA 1
ATOM 689 C C . LEU A 1 87 ? 3.977 -3.423 -3.272 1.00 94.88 87 LEU A C 1
ATOM 691 O O . LEU A 1 87 ? 4.041 -2.226 -3.536 1.00 94.88 87 LEU A O 1
ATOM 695 N N . ILE A 1 88 ? 2.946 -3.985 -2.653 1.00 95.19 88 ILE A N 1
ATOM 696 C CA . ILE A 1 88 ? 1.911 -3.252 -1.936 1.00 95.19 88 ILE A CA 1
ATOM 697 C C . ILE A 1 88 ? 1.953 -3.724 -0.482 1.00 95.19 88 ILE A C 1
ATOM 699 O O . ILE A 1 88 ? 1.830 -4.927 -0.227 1.00 95.19 88 ILE A O 1
ATOM 703 N N . LEU A 1 89 ? 2.145 -2.805 0.466 1.00 94.31 89 LEU A N 1
ATOM 704 C CA . LEU A 1 89 ? 1.969 -3.099 1.888 1.00 94.31 89 LEU A CA 1
ATOM 705 C C . LEU A 1 89 ? 0.475 -3.114 2.180 1.00 94.31 89 LEU A C 1
ATOM 707 O O . LEU A 1 89 ? -0.236 -2.170 1.838 1.00 94.31 89 LEU A O 1
ATOM 711 N N . LEU A 1 90 ? 0.006 -4.184 2.807 1.00 94.38 90 LEU A N 1
ATOM 712 C CA . LEU A 1 90 ? -1.401 -4.399 3.082 1.00 94.38 90 LEU A CA 1
ATOM 713 C C . LEU A 1 90 ? -1.612 -4.600 4.578 1.00 94.38 90 LEU A C 1
ATOM 715 O O . LEU A 1 90 ? -0.878 -5.350 5.229 1.00 94.38 90 LEU A O 1
ATOM 719 N N . ARG A 1 91 ? -2.641 -3.949 5.120 1.00 94.31 91 ARG A N 1
ATOM 720 C CA . ARG A 1 91 ? -3.073 -4.186 6.497 1.00 94.31 91 ARG A CA 1
ATOM 721 C C . ARG A 1 91 ? -4.585 -4.240 6.602 1.00 94.31 91 ARG A C 1
ATOM 723 O O . ARG A 1 91 ? -5.269 -3.346 6.107 1.00 94.31 91 ARG A O 1
ATOM 730 N N . HIS A 1 92 ? -5.077 -5.288 7.248 1.00 95.31 92 HIS A N 1
ATOM 731 C CA . HIS A 1 92 ? -6.495 -5.535 7.477 1.00 95.31 92 HIS A CA 1
ATOM 732 C C . HIS A 1 92 ? -6.944 -5.000 8.842 1.00 95.31 92 HIS A C 1
ATOM 734 O O . HIS A 1 92 ? -6.252 -5.188 9.843 1.00 95.31 92 HIS A O 1
ATOM 740 N N . TYR A 1 93 ? -8.124 -4.392 8.894 1.00 95.75 93 TYR A N 1
ATOM 741 C CA . TYR A 1 93 ? -8.778 -3.947 10.120 1.00 95.75 93 TYR A CA 1
ATOM 742 C C . TYR A 1 93 ? -10.233 -4.398 10.134 1.00 95.75 93 TYR A C 1
ATOM 744 O O . TYR A 1 93 ? -10.893 -4.373 9.099 1.00 95.75 93 TYR A O 1
ATOM 752 N N . GLU A 1 94 ? -10.737 -4.733 11.317 1.00 97.00 94 GLU A N 1
ATOM 753 C CA . GLU A 1 94 ? -12.173 -4.771 11.581 1.00 97.00 94 GLU A CA 1
ATOM 754 C C . GLU A 1 94 ? -12.494 -3.587 12.488 1.00 97.00 94 GLU A C 1
ATOM 756 O O . GLU A 1 94 ? -12.040 -3.541 13.631 1.00 97.00 94 GLU A O 1
ATOM 761 N N . ASP A 1 95 ? -13.212 -2.598 11.967 1.00 96.94 95 ASP A N 1
ATOM 762 C CA . ASP A 1 95 ? -13.542 -1.386 12.711 1.00 96.94 95 ASP A CA 1
ATOM 763 C C . ASP A 1 95 ? -14.928 -0.880 12.323 1.00 96.94 95 ASP A C 1
ATOM 765 O O . ASP A 1 95 ? -15.314 -0.937 11.158 1.00 96.94 95 ASP A O 1
ATOM 769 N N . GLN A 1 96 ? -15.699 -0.408 13.304 1.00 96.31 96 GLN A N 1
ATOM 770 C CA . GLN A 1 96 ? -17.056 0.126 13.092 1.00 96.31 96 GLN A CA 1
ATOM 771 C C . GLN A 1 96 ? -17.974 -0.818 12.281 1.00 96.31 96 GLN A C 1
ATOM 773 O O . GLN A 1 96 ? -18.817 -0.380 11.500 1.00 96.31 96 GLN A O 1
ATOM 778 N N . GLY A 1 97 ? -17.805 -2.134 12.461 1.00 96.69 97 GLY A N 1
ATOM 779 C CA . GLY A 1 97 ? -18.574 -3.161 11.750 1.00 96.69 97 GLY A CA 1
ATOM 780 C C . GLY A 1 97 ? -18.193 -3.343 10.276 1.00 96.69 97 GLY A C 1
ATOM 781 O O . GLY A 1 97 ? -18.958 -3.956 9.535 1.00 96.69 97 GLY A O 1
ATOM 782 N N . LYS A 1 98 ? -17.045 -2.807 9.844 1.00 97.50 98 LYS A N 1
ATOM 783 C CA . LYS A 1 98 ? -16.506 -2.929 8.487 1.00 97.50 98 LYS A CA 1
ATOM 784 C C . LYS A 1 98 ? -15.168 -3.660 8.496 1.00 97.50 98 LYS A C 1
ATOM 786 O O . LYS A 1 98 ? -14.357 -3.453 9.395 1.00 97.50 98 LYS A O 1
ATOM 791 N N . LYS A 1 99 ? -14.921 -4.467 7.465 1.00 98.00 99 LYS A N 1
ATOM 792 C CA . LYS A 1 99 ? -13.605 -5.025 7.138 1.00 98.00 99 LYS A CA 1
ATOM 793 C C . LYS A 1 99 ? -12.896 -4.104 6.153 1.00 98.00 99 LYS A C 1
ATOM 795 O O . LYS A 1 99 ? -13.345 -3.927 5.020 1.00 98.00 99 LYS A O 1
ATOM 800 N N . ILE A 1 100 ? -11.790 -3.512 6.584 1.00 98.06 100 ILE A N 1
ATOM 801 C CA . ILE A 1 100 ? -11.029 -2.520 5.824 1.00 98.06 100 ILE A CA 1
ATOM 802 C C . ILE A 1 100 ? -9.674 -3.106 5.443 1.00 98.06 100 ILE A C 1
ATOM 804 O O . ILE A 1 100 ? -8.912 -3.544 6.305 1.00 98.06 100 ILE A O 1
ATOM 808 N N . LEU A 1 101 ? -9.342 -3.063 4.156 1.00 97.69 101 LEU A N 1
ATOM 809 C CA . LEU A 1 101 ? -8.003 -3.332 3.650 1.00 97.69 101 LEU A CA 1
ATOM 810 C C . LEU A 1 101 ? -7.311 -2.018 3.321 1.00 97.69 101 LEU A C 1
ATOM 812 O O . LEU A 1 101 ? -7.652 -1.340 2.355 1.00 97.69 101 LEU A O 1
ATOM 816 N N . THR A 1 102 ? -6.305 -1.669 4.107 1.00 97.44 102 THR A N 1
ATOM 817 C CA . THR A 1 102 ? -5.447 -0.532 3.780 1.00 97.44 102 THR A CA 1
ATOM 818 C C . THR A 1 102 ? -4.317 -0.965 2.863 1.00 97.44 102 THR A C 1
ATOM 820 O O . THR A 1 102 ? -3.768 -2.057 3.036 1.00 97.44 102 THR A O 1
ATOM 823 N N . ALA A 1 103 ? -3.990 -0.122 1.885 1.00 97.00 103 ALA A N 1
ATOM 824 C CA . ALA A 1 103 ? -2.954 -0.376 0.894 1.00 97.00 103 ALA A CA 1
ATOM 825 C C . ALA A 1 103 ? -1.974 0.800 0.787 1.00 97.00 103 ALA A C 1
ATOM 827 O O . ALA A 1 103 ? -2.380 1.954 0.645 1.00 97.00 103 ALA A O 1
ATOM 828 N N . ALA A 1 104 ? -0.679 0.491 0.804 1.00 95.62 104 ALA A N 1
ATOM 829 C CA . ALA A 1 104 ? 0.390 1.402 0.408 1.00 95.62 104 ALA A CA 1
ATOM 830 C C . ALA A 1 104 ? 1.114 0.822 -0.806 1.00 95.62 104 ALA A C 1
ATOM 832 O O . ALA A 1 104 ? 1.607 -0.302 -0.759 1.00 95.62 104 ALA A O 1
ATOM 833 N N . PHE A 1 105 ? 1.120 1.561 -1.910 1.00 95.75 105 PHE A N 1
ATOM 834 C CA . PHE A 1 105 ? 1.631 1.104 -3.196 1.00 95.75 105 PHE A CA 1
ATOM 835 C C . PHE A 1 105 ? 3.073 1.565 -3.389 1.00 95.75 105 PHE A C 1
ATOM 837 O O . PHE A 1 105 ? 3.326 2.755 -3.582 1.00 95.75 105 PHE A O 1
ATOM 844 N N . ASP A 1 106 ? 4.003 0.618 -3.440 1.00 94.56 106 ASP A N 1
ATOM 845 C CA . ASP A 1 106 ? 5.439 0.878 -3.548 1.00 94.56 106 ASP A CA 1
ATOM 846 C C . ASP A 1 106 ? 6.056 0.145 -4.757 1.00 94.56 106 ASP A C 1
ATOM 848 O O . ASP A 1 106 ? 6.920 -0.730 -4.597 1.00 94.56 106 ASP A O 1
ATOM 852 N N . PRO A 1 107 ? 5.624 0.453 -5.999 1.00 9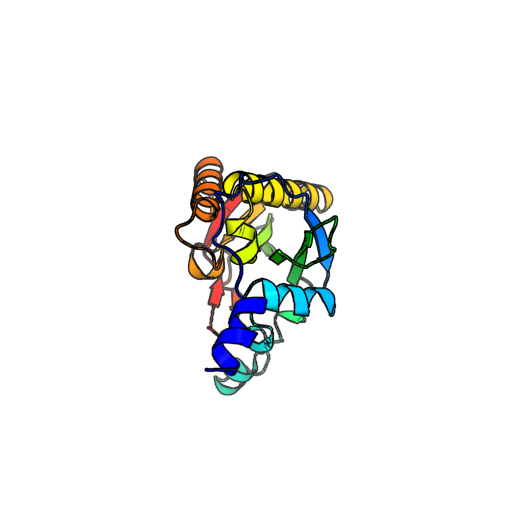3.25 107 PRO A N 1
ATOM 853 C CA . PRO A 1 107 ? 6.295 -0.051 -7.192 1.00 93.25 107 PRO A CA 1
ATOM 854 C C . PRO A 1 107 ? 7.708 0.542 -7.306 1.00 93.25 107 PRO A C 1
ATOM 856 O O . PRO A 1 107 ? 7.988 1.667 -6.874 1.00 93.25 107 PRO A O 1
ATOM 859 N N . SER A 1 108 ? 8.635 -0.193 -7.913 1.00 91.56 108 SER A N 1
ATOM 860 C CA . SER A 1 108 ? 9.989 0.310 -8.145 1.00 91.56 108 SER A CA 1
ATOM 861 C C . SER A 1 108 ? 9.960 1.490 -9.123 1.00 91.56 108 SER A C 1
ATOM 863 O O . SER A 1 108 ? 9.182 1.524 -10.079 1.00 91.56 108 SER A O 1
ATOM 865 N N . SER A 1 109 ? 10.811 2.489 -8.885 1.00 87.12 109 SER A N 1
ATOM 866 C CA . SER A 1 109 ? 10.915 3.655 -9.772 1.00 87.12 109 SER A CA 1
ATOM 867 C C . SER A 1 109 ? 11.352 3.249 -11.181 1.00 87.12 109 SER A C 1
ATOM 869 O O . SER A 1 109 ? 10.792 3.724 -12.164 1.00 87.12 109 SER A O 1
ATOM 871 N N . THR A 1 110 ? 12.296 2.310 -11.284 1.00 86.69 110 THR A N 1
ATOM 872 C CA . THR A 1 110 ? 12.776 1.759 -12.558 1.00 86.69 110 THR A CA 1
ATOM 873 C C . THR A 1 110 ? 11.664 1.088 -13.356 1.00 86.69 110 THR A C 1
ATOM 875 O O . THR A 1 110 ? 11.628 1.222 -14.578 1.00 86.69 110 THR A O 1
ATOM 878 N N . TYR A 1 111 ? 10.729 0.409 -12.686 1.00 88.50 111 TYR A N 1
ATOM 879 C CA . TYR A 1 111 ? 9.586 -0.198 -13.355 1.00 88.50 111 TYR A CA 1
ATOM 880 C C . TYR A 1 111 ? 8.588 0.844 -13.852 1.00 88.50 111 TYR A C 1
ATOM 882 O O . TYR A 1 111 ? 8.121 0.731 -14.982 1.00 88.50 111 TYR A O 1
ATOM 890 N N . LEU A 1 112 ? 8.311 1.888 -13.062 1.00 88.12 112 LEU A N 1
ATOM 891 C CA . LEU A 1 112 ? 7.400 2.967 -13.463 1.00 88.12 112 LEU A CA 1
ATOM 892 C C . LEU A 1 112 ? 7.852 3.685 -14.742 1.00 88.12 112 LEU A C 1
ATOM 894 O O . LEU A 1 112 ? 7.016 4.025 -15.577 1.00 88.12 112 LEU A O 1
ATOM 898 N N . TYR A 1 113 ? 9.163 3.836 -14.959 1.00 85.88 113 TYR A N 1
ATOM 899 C CA . TYR A 1 113 ? 9.692 4.388 -16.214 1.00 85.88 113 TYR A CA 1
ATOM 900 C C . TYR A 1 113 ? 9.438 3.495 -17.437 1.00 85.88 113 TYR A C 1
ATOM 902 O O . TYR A 1 113 ? 9.445 3.982 -18.567 1.00 85.88 113 TYR A O 1
ATOM 910 N N . ALA A 1 114 ? 9.203 2.198 -17.236 1.00 86.31 114 ALA A N 1
ATOM 911 C CA . ALA A 1 114 ? 9.044 1.222 -18.308 1.00 86.31 114 ALA A CA 1
ATOM 912 C C . ALA A 1 114 ? 7.579 0.903 -18.655 1.00 86.31 114 ALA A C 1
ATOM 914 O O . ALA A 1 114 ? 7.346 0.142 -19.597 1.00 86.31 114 ALA A O 1
ATOM 915 N N . VAL A 1 115 ? 6.604 1.444 -17.914 1.00 88.06 115 VAL A N 1
ATOM 916 C CA . VAL A 1 115 ? 5.183 1.083 -18.048 1.00 88.06 115 VAL A CA 1
ATOM 917 C C . VAL A 1 115 ? 4.257 2.298 -18.086 1.00 88.06 115 VAL A C 1
ATOM 919 O O . VAL A 1 115 ? 4.629 3.427 -17.750 1.00 88.06 115 VAL A O 1
ATOM 922 N N . ASP A 1 116 ? 3.015 2.061 -18.506 1.00 90.38 116 ASP A N 1
ATOM 923 C CA . ASP A 1 116 ? 1.914 2.990 -18.269 1.00 90.38 116 ASP A CA 1
ATOM 924 C C . ASP A 1 116 ? 1.516 2.931 -16.786 1.00 90.38 116 ASP A C 1
ATOM 926 O O . ASP A 1 116 ? 0.949 1.951 -16.304 1.00 90.38 116 ASP A O 1
ATOM 930 N N . GLU A 1 117 ? 1.848 3.989 -16.050 1.00 92.75 117 GLU A N 1
ATOM 931 C CA . GLU A 1 117 ? 1.617 4.094 -14.610 1.00 92.75 117 GLU A CA 1
ATOM 932 C C . GLU A 1 117 ? 0.130 4.069 -14.235 1.00 92.75 117 GLU A C 1
ATOM 934 O O . GLU A 1 117 ? -0.241 3.497 -13.208 1.00 92.75 117 GLU A O 1
ATOM 939 N N . ARG A 1 118 ? -0.734 4.664 -15.067 1.00 93.38 118 ARG A N 1
ATOM 940 C CA . ARG A 1 118 ? -2.178 4.699 -14.821 1.00 93.38 118 ARG A CA 1
ATOM 941 C C . ARG A 1 118 ? -2.764 3.309 -14.997 1.00 93.38 118 ARG A C 1
ATOM 943 O O . ARG A 1 118 ? -3.543 2.851 -14.161 1.00 93.38 118 ARG A O 1
ATOM 950 N N . GLN A 1 119 ? -2.375 2.625 -16.070 1.00 92.12 119 GLN A N 1
ATOM 951 C CA . GLN A 1 119 ? -2.795 1.251 -16.304 1.00 92.12 119 GLN A CA 1
ATOM 952 C C . GLN A 1 119 ? -2.254 0.306 -15.228 1.00 92.12 119 GLN A C 1
ATOM 954 O O . GLN A 1 119 ? -2.986 -0.586 -14.790 1.00 92.12 119 GLN A O 1
ATOM 959 N N . LEU A 1 120 ? -1.014 0.514 -14.774 1.00 92.75 120 LEU A N 1
ATOM 960 C CA . LEU A 1 120 ? -0.440 -0.232 -13.660 1.00 92.75 120 LEU A CA 1
ATOM 961 C C . LEU A 1 120 ? -1.305 -0.071 -12.407 1.00 92.75 120 LEU A C 1
ATOM 963 O O . LEU A 1 120 ? -1.765 -1.079 -11.879 1.00 92.75 120 LEU A O 1
ATOM 967 N N . PHE A 1 121 ? -1.578 1.163 -11.969 1.00 95.62 121 PHE A N 1
ATOM 968 C CA . PHE A 1 121 ? -2.412 1.411 -10.789 1.00 95.62 121 PHE A CA 1
ATOM 969 C C . PHE A 1 121 ? -3.778 0.724 -10.907 1.00 95.62 121 PHE A C 1
ATOM 971 O O . PHE A 1 121 ? -4.157 -0.036 -10.020 1.00 95.62 121 PHE A O 1
ATOM 978 N N . ASN A 1 122 ? -4.481 0.913 -12.029 1.00 95.25 122 ASN A N 1
ATOM 979 C CA . ASN A 1 122 ? -5.796 0.305 -12.246 1.00 95.25 122 ASN A CA 1
ATOM 980 C C . ASN A 1 122 ? -5.744 -1.232 -12.207 1.00 95.25 122 ASN A C 1
ATOM 982 O O . ASN A 1 122 ? -6.648 -1.869 -11.672 1.00 95.25 122 ASN A O 1
ATOM 986 N N . SER A 1 123 ? -4.681 -1.834 -12.747 1.00 94.06 123 SER A N 1
ATOM 987 C CA . SER A 1 123 ? -4.499 -3.293 -12.746 1.00 94.06 123 SER A CA 1
ATOM 988 C C . SER A 1 123 ? -4.176 -3.836 -11.352 1.00 94.06 123 SER A C 1
ATOM 990 O O . SER A 1 123 ? -4.605 -4.935 -11.004 1.00 94.06 123 SER A O 1
ATOM 992 N N . LEU A 1 124 ? -3.414 -3.087 -10.549 1.00 95.50 124 LEU A N 1
ATOM 993 C CA . LEU A 1 124 ? -3.129 -3.437 -9.156 1.00 95.50 124 LEU A CA 1
ATOM 994 C C . LEU A 1 124 ? -4.378 -3.294 -8.287 1.00 95.50 124 LEU A C 1
ATOM 996 O O . LEU A 1 124 ? -4.694 -4.207 -7.528 1.00 95.50 124 LEU A O 1
ATOM 1000 N N . LEU A 1 125 ? -5.123 -2.196 -8.442 1.00 97.31 125 LEU A N 1
ATOM 1001 C CA . LEU A 1 125 ? -6.388 -1.996 -7.744 1.00 97.31 125 LEU A CA 1
ATOM 1002 C C . LEU A 1 125 ? -7.379 -3.110 -8.093 1.00 97.31 125 LEU A C 1
ATOM 1004 O O . LEU A 1 125 ? -7.908 -3.732 -7.184 1.00 97.31 125 LEU A O 1
ATOM 1008 N N . GLY A 1 126 ? -7.540 -3.458 -9.374 1.00 96.06 126 GLY A N 1
ATOM 1009 C CA . GLY A 1 126 ? -8.415 -4.560 -9.787 1.00 96.06 126 GLY A CA 1
ATOM 1010 C C . GLY A 1 126 ? -8.047 -5.913 -9.160 1.00 96.06 126 GLY A C 1
ATOM 1011 O O . GLY A 1 126 ? -8.932 -6.688 -8.808 1.00 96.06 126 GLY A O 1
ATOM 1012 N N . GLN A 1 127 ? -6.757 -6.195 -8.953 1.00 94.62 127 GLN A N 1
ATOM 1013 C CA . GLN A 1 127 ? -6.321 -7.400 -8.234 1.00 94.62 127 GLN A CA 1
ATOM 1014 C C . GLN A 1 127 ? -6.650 -7.339 -6.739 1.00 94.62 127 GLN A C 1
ATOM 1016 O O . GLN A 1 127 ? -7.068 -8.346 -6.167 1.00 94.62 127 GLN A O 1
ATOM 1021 N N . LEU A 1 128 ? -6.509 -6.168 -6.111 1.00 96.31 128 LEU A N 1
ATOM 1022 C CA . LEU A 1 128 ? -6.951 -5.967 -4.731 1.00 96.31 128 LEU A CA 1
ATOM 1023 C C . LEU A 1 128 ? -8.471 -6.083 -4.596 1.00 96.31 128 LEU A C 1
ATOM 1025 O O . LEU A 1 128 ? -8.923 -6.634 -3.604 1.00 96.31 128 LEU A O 1
ATOM 1029 N N . GLU A 1 129 ? -9.255 -5.635 -5.579 1.00 97.06 129 GLU A N 1
ATOM 1030 C CA . GLU A 1 129 ? -10.714 -5.805 -5.580 1.00 97.06 129 GLU A CA 1
ATOM 1031 C C . GLU A 1 129 ? -11.122 -7.280 -5.626 1.00 97.06 129 GLU A C 1
ATOM 1033 O O . GLU A 1 129 ? -12.058 -7.675 -4.934 1.00 97.06 129 GLU A O 1
ATOM 1038 N N . ILE A 1 130 ? -10.438 -8.100 -6.433 1.00 94.94 130 ILE A N 1
ATOM 1039 C CA . ILE A 1 130 ? -10.670 -9.552 -6.472 1.00 94.94 130 ILE A CA 1
ATOM 1040 C C . ILE A 1 130 ? -10.358 -10.150 -5.101 1.00 94.94 130 ILE A C 1
ATOM 1042 O O . ILE A 1 130 ? -11.221 -10.784 -4.500 1.00 94.94 130 ILE A O 1
ATOM 1046 N N . PHE A 1 131 ? -9.171 -9.860 -4.560 1.00 93.44 131 PHE A N 1
ATOM 1047 C CA . PHE A 1 131 ? -8.788 -10.318 -3.226 1.00 93.44 131 PHE A CA 1
ATOM 1048 C C . PHE A 1 131 ? -9.788 -9.871 -2.148 1.00 93.44 131 PHE A C 1
ATOM 1050 O O . PHE A 1 131 ? -10.164 -10.662 -1.287 1.00 93.44 131 PHE A O 1
ATOM 1057 N N . ALA A 1 132 ? -10.246 -8.621 -2.199 1.00 95.38 132 ALA A N 1
ATOM 1058 C CA . ALA A 1 132 ? -11.210 -8.076 -1.257 1.00 95.38 132 ALA A CA 1
ATOM 1059 C C . ALA A 1 132 ? -12.555 -8.807 -1.329 1.00 95.38 132 ALA A C 1
ATOM 1061 O O . ALA A 1 132 ? -13.097 -9.186 -0.293 1.00 95.38 132 ALA A O 1
ATOM 1062 N N . LYS A 1 133 ? -13.062 -9.070 -2.537 1.00 96.44 133 LYS A N 1
ATOM 1063 C CA . LYS A 1 133 ? -14.300 -9.835 -2.742 1.00 96.44 133 LYS A CA 1
ATOM 1064 C C . LYS A 1 133 ? -14.173 -11.265 -2.223 1.00 96.44 133 LYS A C 1
ATOM 1066 O O . LYS A 1 133 ? -15.066 -11.707 -1.508 1.00 96.44 133 LYS A O 1
ATOM 1071 N N . ASP A 1 134 ? -13.059 -11.935 -2.513 1.00 95.31 134 ASP A N 1
ATOM 1072 C CA . ASP A 1 134 ? -12.798 -13.318 -2.090 1.00 95.31 134 ASP A CA 1
ATOM 1073 C C . ASP A 1 134 ? -12.660 -13.470 -0.563 1.00 95.31 134 ASP A C 1
ATOM 1075 O O . ASP A 1 134 ? -12.799 -14.572 -0.037 1.00 95.31 134 ASP A O 1
ATO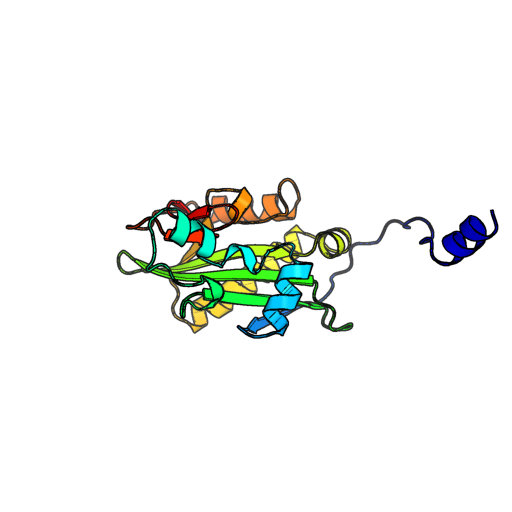M 1079 N N . ASN A 1 135 ? -12.387 -12.375 0.158 1.00 93.88 135 ASN A N 1
ATOM 1080 C CA . ASN A 1 135 ? -12.155 -12.363 1.608 1.00 93.88 135 ASN A CA 1
ATOM 1081 C C . ASN A 1 135 ? -13.184 -11.516 2.383 1.00 93.88 135 ASN A C 1
ATOM 1083 O O . ASN A 1 135 ? -12.955 -11.168 3.544 1.00 93.88 135 ASN A O 1
ATOM 1087 N N . ASP A 1 136 ? -14.313 -11.178 1.752 1.00 96.62 136 ASP A N 1
ATOM 1088 C CA . ASP A 1 136 ? -15.402 -10.382 2.336 1.00 96.62 136 ASP A CA 1
ATOM 1089 C C . ASP A 1 136 ? -14.976 -9.027 2.919 1.00 96.62 136 ASP A C 1
ATOM 1091 O O . ASP A 1 136 ? -15.533 -8.555 3.905 1.00 96.62 136 ASP A O 1
ATOM 1095 N N . ILE A 1 137 ? -13.998 -8.381 2.298 1.00 97.94 137 ILE A N 1
ATOM 1096 C CA . ILE A 1 137 ? -13.552 -7.040 2.667 1.00 97.94 137 ILE A CA 1
ATOM 1097 C C . ILE A 1 137 ? -14.549 -6.020 2.108 1.00 97.94 137 ILE A C 1
ATOM 1099 O O . ILE A 1 137 ? -14.901 -6.064 0.928 1.00 97.94 137 ILE A O 1
ATOM 1103 N N . ASP A 1 138 ? -14.998 -5.093 2.953 1.00 98.31 138 ASP A N 1
ATOM 1104 C CA . ASP A 1 138 ? -15.984 -4.073 2.588 1.00 98.31 138 ASP A CA 1
ATOM 1105 C C . ASP A 1 138 ? -15.352 -2.889 1.849 1.00 98.31 138 ASP A C 1
ATOM 1107 O O . ASP A 1 138 ? -15.983 -2.285 0.983 1.00 98.31 138 ASP A O 1
ATOM 1111 N N . ILE A 1 139 ? -14.131 -2.512 2.244 1.00 98.31 139 ILE A N 1
ATOM 1112 C CA . ILE A 1 139 ? -13.481 -1.264 1.829 1.00 98.31 139 ILE A CA 1
ATOM 1113 C C . ILE A 1 139 ? -12.003 -1.521 1.529 1.00 98.31 139 ILE A C 1
ATOM 1115 O O . ILE A 1 139 ? -11.303 -2.136 2.334 1.00 98.31 139 ILE A O 1
ATOM 1119 N N . ILE A 1 140 ? -11.506 -0.971 0.419 1.00 98.56 140 ILE A N 1
ATOM 1120 C CA . ILE A 1 140 ? -10.068 -0.761 0.209 1.00 98.56 140 ILE A CA 1
ATOM 1121 C C . ILE A 1 140 ? -9.797 0.730 0.342 1.00 98.56 140 ILE A C 1
ATOM 1123 O O . ILE A 1 140 ? -10.446 1.553 -0.312 1.00 98.56 140 ILE A O 1
ATOM 1127 N N . ALA A 1 141 ? -8.825 1.082 1.174 1.00 98.31 141 ALA A N 1
ATOM 1128 C CA . ALA A 1 141 ? -8.488 2.468 1.442 1.00 98.31 141 ALA A CA 1
ATOM 1129 C C . ALA A 1 141 ? -6.976 2.699 1.457 1.00 98.31 141 ALA A C 1
ATOM 1131 O O . ALA A 1 141 ? -6.176 1.778 1.620 1.00 98.31 141 ALA A O 1
ATOM 1132 N N . VAL A 1 142 ? -6.581 3.951 1.285 1.00 97.62 142 VAL A N 1
ATO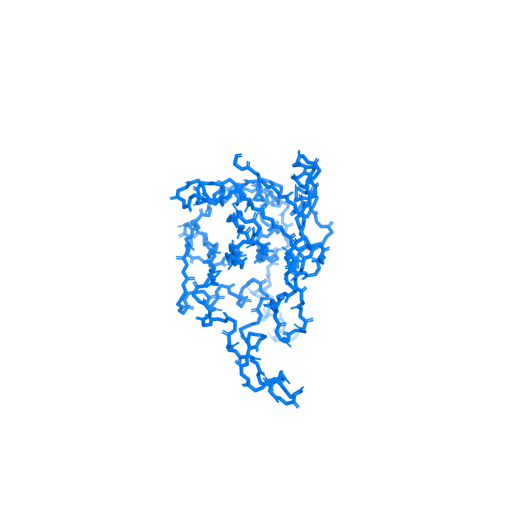M 1133 C CA . VAL A 1 142 ? -5.191 4.398 1.359 1.00 97.62 142 VAL A CA 1
ATOM 1134 C C . VAL A 1 142 ? -5.070 5.499 2.406 1.00 97.62 142 VAL A C 1
ATOM 1136 O O . VAL A 1 142 ? -6.035 6.209 2.675 1.00 97.62 142 VAL A O 1
ATOM 1139 N N . SER A 1 143 ? -3.897 5.657 3.017 1.00 96.62 143 SER A N 1
ATOM 1140 C CA . SER A 1 143 ? -3.683 6.730 3.998 1.00 96.62 143 SER A CA 1
ATOM 1141 C C . SER A 1 143 ? -3.851 8.113 3.359 1.00 96.62 143 SER A C 1
ATOM 1143 O O . SER A 1 143 ? -3.350 8.349 2.258 1.00 96.62 143 SER A O 1
ATOM 1145 N N . GLN A 1 144 ? -4.483 9.052 4.071 1.00 95.62 144 GLN A N 1
ATOM 1146 C CA . GLN A 1 144 ? -4.495 10.466 3.667 1.00 95.62 144 GLN A CA 1
ATOM 1147 C C . GLN A 1 144 ? -3.102 11.103 3.722 1.00 95.62 144 GLN A C 1
ATOM 1149 O O . GLN A 1 144 ? -2.818 12.083 3.026 1.00 95.62 144 GLN A O 1
ATOM 1154 N N . ASN A 1 145 ? -2.187 10.524 4.504 1.00 92.50 145 ASN A N 1
ATOM 1155 C CA . ASN A 1 145 ? -0.785 10.898 4.454 1.00 92.50 145 ASN A CA 1
ATOM 1156 C C . ASN A 1 145 ? -0.165 10.383 3.145 1.00 92.50 145 ASN A C 1
ATOM 1158 O O . ASN A 1 145 ? 0.139 9.195 2.995 1.00 92.50 145 ASN A O 1
ATOM 1162 N N . LYS A 1 146 ? 0.066 11.305 2.202 1.00 90.31 146 LYS A N 1
ATOM 1163 C CA . LYS A 1 146 ? 0.615 10.991 0.874 1.00 90.31 146 LYS A CA 1
ATOM 1164 C C . LYS A 1 146 ? 1.953 10.248 0.929 1.00 90.31 146 LYS A C 1
ATOM 1166 O O . LYS A 1 146 ? 2.192 9.402 0.077 1.00 90.31 146 LYS A O 1
ATOM 1171 N N . ALA A 1 147 ? 2.781 10.506 1.946 1.00 86.81 147 ALA A N 1
ATOM 1172 C CA . ALA A 1 147 ? 4.065 9.826 2.122 1.00 86.81 147 ALA A CA 1
ATOM 1173 C C . ALA A 1 147 ? 3.920 8.349 2.533 1.00 86.81 147 ALA A C 1
ATOM 1175 O O . ALA A 1 147 ? 4.864 7.581 2.384 1.00 86.81 147 ALA A O 1
ATOM 1176 N N . MET A 1 148 ? 2.750 7.953 3.050 1.00 88.75 148 MET A N 1
ATOM 1177 C CA . MET A 1 148 ? 2.460 6.576 3.454 1.00 88.75 148 MET A CA 1
ATOM 1178 C C . MET A 1 148 ? 1.776 5.771 2.355 1.00 88.75 148 MET A C 1
ATOM 1180 O O . MET A 1 148 ? 2.038 4.583 2.235 1.00 88.75 148 MET A O 1
ATOM 1184 N N . ARG A 1 149 ? 0.872 6.380 1.574 1.00 90.31 149 ARG A N 1
ATOM 1185 C CA . ARG A 1 149 ? 0.085 5.633 0.573 1.00 90.31 149 ARG A CA 1
ATOM 1186 C C . ARG A 1 149 ? 0.886 5.214 -0.655 1.00 90.31 149 ARG A C 1
ATOM 1188 O O . ARG A 1 149 ? 0.503 4.265 -1.335 1.00 90.31 149 ARG A O 1
ATOM 1195 N N . THR A 1 150 ? 1.951 5.941 -0.977 1.00 89.25 150 THR A N 1
ATOM 1196 C CA . THR A 1 150 ? 2.905 5.561 -2.017 1.00 89.25 150 THR A CA 1
ATOM 1197 C C . THR A 1 150 ? 4.197 6.344 -1.865 1.00 89.25 150 THR A C 1
ATOM 1199 O O . THR A 1 150 ? 4.184 7.535 -1.565 1.00 89.25 150 THR A O 1
ATOM 1202 N N . ASN A 1 151 ? 5.325 5.711 -2.164 1.00 80.50 151 ASN A N 1
ATOM 1203 C CA . ASN A 1 151 ? 6.606 6.399 -2.279 1.00 80.50 151 ASN A CA 1
ATOM 1204 C C . ASN A 1 151 ? 6.910 6.930 -3.696 1.00 80.50 151 ASN A C 1
ATOM 1206 O O . ASN A 1 151 ? 8.072 7.188 -4.035 1.00 80.50 151 ASN A O 1
ATOM 1210 N N . ARG A 1 152 ? 5.882 7.067 -4.546 1.00 82.00 152 ARG A N 1
ATOM 1211 C CA . ARG A 1 152 ? 5.966 7.537 -5.942 1.00 82.00 152 ARG A CA 1
ATOM 1212 C C . ARG A 1 152 ? 4.998 8.694 -6.187 1.00 82.00 152 ARG A C 1
ATOM 1214 O O . ARG A 1 152 ? 4.076 8.611 -6.995 1.00 82.00 152 ARG A O 1
ATOM 1221 N N . THR A 1 153 ? 5.210 9.779 -5.451 1.00 77.81 153 THR A N 1
ATOM 1222 C CA . THR A 1 153 ? 4.370 10.982 -5.496 1.00 77.81 153 THR A CA 1
ATOM 1223 C C . THR A 1 153 ? 4.607 11.822 -6.758 1.00 77.81 153 THR A C 1
ATOM 1225 O O . THR A 1 153 ? 5.724 11.885 -7.268 1.00 77.81 153 THR A O 1
ATOM 1228 N N . GLY A 1 154 ? 3.576 12.519 -7.236 1.00 77.88 154 GLY A N 1
ATOM 1229 C CA . GLY A 1 154 ? 3.626 13.503 -8.328 1.00 77.88 154 GLY A CA 1
ATOM 1230 C C . GLY A 1 154 ? 3.489 12.937 -9.750 1.00 77.88 154 GLY A C 1
ATOM 1231 O O . GLY A 1 154 ? 3.305 13.703 -10.702 1.00 77.88 154 GLY A O 1
ATOM 1232 N N . GLY A 1 155 ? 3.546 11.612 -9.906 1.00 87.88 155 GLY A N 1
ATOM 1233 C CA . GLY A 1 155 ? 3.452 10.911 -11.192 1.00 87.88 155 GLY A CA 1
ATOM 1234 C C . GLY A 1 155 ? 2.025 10.641 -11.681 1.00 87.88 155 GLY A C 1
ATOM 1235 O O . GLY A 1 155 ? 1.034 10.992 -11.035 1.00 87.88 155 GLY A O 1
ATOM 1236 N N . GLU A 1 156 ? 1.916 9.980 -12.836 1.00 92.75 156 GLU A N 1
ATOM 1237 C CA . GLU A 1 156 ? 0.627 9.498 -13.357 1.00 92.75 156 GLU A CA 1
ATOM 1238 C C . GLU A 1 156 ? 0.037 8.398 -12.465 1.00 92.75 156 GLU A C 1
ATOM 1240 O O . GLU A 1 156 ? -1.185 8.290 -12.366 1.00 92.75 156 GLU A O 1
ATOM 1245 N N . PHE A 1 157 ? 0.885 7.631 -11.770 1.00 93.56 157 PHE A N 1
ATOM 1246 C CA . PHE A 1 157 ? 0.450 6.629 -10.797 1.00 93.56 157 PHE A CA 1
ATOM 1247 C C . PHE A 1 157 ? -0.389 7.256 -9.673 1.00 93.56 157 PHE A C 1
ATOM 1249 O O . PHE A 1 157 ? -1.516 6.832 -9.416 1.00 93.56 157 PHE A O 1
ATOM 1256 N N . GLU A 1 158 ? 0.126 8.313 -9.032 1.00 94.12 158 GLU A N 1
ATOM 1257 C CA . GLU A 1 158 ? -0.602 9.014 -7.969 1.00 94.12 158 GLU A CA 1
ATOM 1258 C C . GLU A 1 158 ? -1.858 9.705 -8.517 1.00 94.12 158 GLU A C 1
ATOM 1260 O O . GLU A 1 158 ? -2.910 9.642 -7.887 1.00 94.12 158 GLU A O 1
ATOM 1265 N N . ARG A 1 159 ? -1.802 10.296 -9.719 1.00 95.38 159 ARG A N 1
ATOM 1266 C CA . ARG A 1 159 ? -2.995 10.893 -10.348 1.00 95.38 159 ARG A CA 1
ATOM 1267 C C . ARG A 1 159 ? -4.102 9.868 -10.598 1.00 95.38 159 ARG A C 1
ATOM 1269 O O . ARG A 1 159 ? -5.279 10.193 -10.427 1.00 95.38 159 ARG A O 1
ATOM 1276 N N . ALA A 1 160 ? -3.745 8.645 -10.989 1.00 96.31 160 ALA A N 1
ATOM 1277 C CA . ALA A 1 160 ? -4.694 7.546 -11.144 1.00 96.31 160 ALA A CA 1
ATOM 1278 C C . ALA A 1 160 ? -5.317 7.146 -9.796 1.00 96.31 160 ALA A C 1
ATOM 1280 O O . ALA A 1 160 ? -6.536 6.993 -9.708 1.00 96.31 160 ALA A O 1
ATOM 1281 N N . MET A 1 161 ? -4.508 7.083 -8.735 1.00 97.25 161 MET A N 1
ATOM 1282 C CA . MET A 1 161 ? -4.990 6.861 -7.370 1.00 97.25 161 MET A CA 1
ATOM 1283 C C . MET A 1 161 ? -5.960 7.957 -6.920 1.00 97.25 161 MET A C 1
ATOM 1285 O O . MET A 1 161 ? -7.062 7.658 -6.474 1.00 97.25 161 MET A O 1
ATOM 1289 N N . GLU A 1 162 ? -5.618 9.231 -7.112 1.00 96.94 162 GLU A N 1
ATOM 1290 C CA . GLU A 1 162 ? -6.498 10.361 -6.786 1.00 96.94 162 GLU A CA 1
ATOM 1291 C C . GLU A 1 162 ? -7.796 10.358 -7.607 1.00 96.94 162 GLU A C 1
ATOM 1293 O O . GLU A 1 162 ? -8.840 10.816 -7.140 1.00 96.94 162 GLU A O 1
ATOM 1298 N N . ALA A 1 163 ? -7.768 9.848 -8.840 1.00 97.81 163 ALA A N 1
ATOM 1299 C CA . ALA A 1 163 ? -8.982 9.632 -9.619 1.00 97.81 163 ALA A CA 1
ATOM 1300 C C . ALA A 1 163 ? -9.870 8.536 -9.005 1.00 97.81 163 ALA A C 1
ATOM 1302 O O . ALA A 1 163 ? -11.082 8.733 -8.934 1.00 97.81 163 ALA A O 1
ATOM 1303 N N . ALA A 1 164 ? -9.294 7.432 -8.515 1.00 98.00 164 ALA A N 1
ATOM 1304 C CA . ALA A 1 164 ? -10.042 6.393 -7.804 1.00 98.00 164 ALA A CA 1
ATOM 1305 C C . ALA A 1 164 ? -10.639 6.907 -6.484 1.00 98.00 164 ALA A C 1
ATOM 1307 O O . ALA A 1 164 ? -11.820 6.680 -6.236 1.00 98.00 164 ALA A O 1
ATOM 1308 N N . ILE A 1 165 ? -9.877 7.689 -5.711 1.00 98.06 165 ILE A N 1
ATOM 1309 C CA . ILE A 1 165 ? -10.361 8.349 -4.485 1.00 98.06 165 ILE A CA 1
ATOM 1310 C C . ILE A 1 165 ? -11.572 9.238 -4.791 1.00 98.06 165 ILE A C 1
ATOM 1312 O O . ILE A 1 165 ? -12.635 9.101 -4.187 1.00 98.06 165 ILE A O 1
ATOM 1316 N N . ARG A 1 166 ? -11.452 10.116 -5.796 1.00 97.88 166 ARG A N 1
ATOM 1317 C CA . ARG A 1 166 ? -12.558 10.990 -6.223 1.00 97.88 166 ARG A CA 1
ATOM 1318 C C . ARG A 1 166 ? -13.766 10.211 -6.732 1.00 97.88 166 ARG A C 1
ATOM 1320 O O . ARG A 1 166 ? -14.890 10.651 -6.531 1.00 97.88 166 ARG A O 1
ATOM 1327 N N . LYS A 1 167 ? -13.542 9.078 -7.402 1.00 97.62 167 LYS A N 1
ATOM 1328 C CA . LYS A 1 167 ? -14.617 8.213 -7.898 1.00 97.62 167 LYS A CA 1
ATOM 1329 C C . LYS A 1 167 ? -15.370 7.539 -6.750 1.00 97.62 167 LYS A C 1
ATOM 1331 O O . LYS A 1 167 ? -16.591 7.459 -6.818 1.00 97.62 167 LYS A O 1
ATOM 1336 N N . ALA A 1 168 ? -14.661 7.058 -5.729 1.00 97.38 168 ALA A N 1
ATOM 1337 C CA . ALA A 1 168 ? -15.281 6.481 -4.540 1.00 97.38 168 ALA A CA 1
ATOM 1338 C C . ALA A 1 168 ? -16.032 7.544 -3.726 1.00 97.38 168 ALA A C 1
ATOM 1340 O O . ALA A 1 168 ? -17.100 7.255 -3.192 1.00 97.38 168 ALA A O 1
ATOM 1341 N N . ASN A 1 169 ? -15.498 8.773 -3.680 1.00 96.62 169 ASN A N 1
ATOM 1342 C CA . ASN A 1 169 ? -16.088 9.931 -3.003 1.00 96.62 169 ASN A CA 1
ATOM 1343 C C . ASN A 1 169 ? -16.474 9.633 -1.540 1.00 96.62 169 ASN A C 1
ATOM 1345 O O . ASN A 1 169 ? -17.539 10.029 -1.064 1.00 96.62 169 ASN A O 1
ATOM 1349 N N . GLN A 1 170 ? -15.619 8.879 -0.849 1.00 97.50 170 GLN A N 1
ATOM 1350 C CA . GLN A 1 170 ? -15.806 8.445 0.531 1.00 97.50 170 GLN A CA 1
ATOM 1351 C C . GLN A 1 170 ? -14.470 8.468 1.268 1.00 97.50 170 GLN A C 1
ATOM 1353 O O . GLN A 1 170 ? -13.424 8.162 0.694 1.00 97.50 170 GLN A O 1
ATOM 1358 N N . ASN A 1 171 ? -14.538 8.764 2.562 1.00 97.44 171 ASN A N 1
ATOM 1359 C CA . ASN A 1 171 ? -13.413 8.676 3.484 1.00 97.44 171 ASN A CA 1
ATOM 1360 C C . ASN A 1 171 ? -13.796 7.734 4.628 1.00 97.44 171 ASN A C 1
ATOM 1362 O O . ASN A 1 171 ? -14.977 7.583 4.945 1.00 97.44 171 ASN A O 1
ATOM 1366 N N . PHE A 1 172 ? -12.798 7.138 5.269 1.00 97.75 172 PHE A N 1
ATOM 1367 C CA . PHE A 1 172 ? -12.978 6.318 6.463 1.00 97.75 172 PHE A CA 1
ATOM 1368 C C . PHE A 1 172 ? -11.994 6.781 7.536 1.00 97.75 172 PHE A C 1
ATOM 1370 O O . PHE A 1 172 ? -10.824 7.000 7.241 1.00 97.75 172 PHE A O 1
ATOM 1377 N N . SER A 1 173 ? -12.447 6.930 8.779 1.00 97.94 173 SER A N 1
ATOM 1378 C CA . SER A 1 173 ? -11.563 7.230 9.909 1.00 97.94 173 SER A CA 1
ATOM 1379 C C . SER A 1 173 ? -11.614 6.058 10.872 1.00 97.94 173 SER A C 1
ATOM 1381 O O . SER A 1 173 ? -12.692 5.704 11.354 1.00 97.94 173 SER A O 1
ATOM 1383 N N . LEU A 1 174 ? -10.459 5.440 11.119 1.00 97.31 174 LEU A N 1
ATOM 1384 C CA . LEU A 1 174 ? -10.336 4.379 12.113 1.00 97.31 174 LEU A CA 1
ATOM 1385 C C . LEU A 1 174 ? -10.701 4.935 13.500 1.00 97.31 174 LEU A C 1
ATOM 1387 O O . LEU A 1 174 ? -10.293 6.040 13.874 1.00 97.31 174 LEU A O 1
ATOM 1391 N N . SER A 1 175 ? -11.429 4.149 14.292 1.00 97.12 175 SER A N 1
ATOM 1392 C CA . SER A 1 175 ? -11.819 4.504 15.664 1.00 97.12 175 SER A CA 1
ATOM 1393 C C . SER A 1 175 ? -10.602 4.743 16.562 1.00 97.12 175 SER A C 1
ATOM 1395 O O . SER A 1 175 ? -10.646 5.560 17.486 1.00 97.12 175 SER A O 1
ATOM 1397 N N . LYS A 1 176 ? -9.490 4.076 16.244 1.00 94.88 176 LYS A N 1
ATOM 1398 C CA . LYS A 1 176 ? -8.197 4.195 16.903 1.00 94.88 176 LYS A CA 1
ATOM 1399 C C . LYS A 1 176 ? -7.109 4.528 15.886 1.00 94.88 176 LYS A C 1
ATOM 1401 O O . LYS A 1 176 ? -7.083 3.992 14.783 1.00 94.88 176 LYS A O 1
ATOM 1406 N N . GLU A 1 177 ? -6.187 5.399 16.286 1.00 94.44 177 GLU A N 1
ATOM 1407 C CA . GLU A 1 177 ? -4.963 5.633 15.526 1.00 94.44 177 GLU A CA 1
ATOM 1408 C C . GLU A 1 177 ? -4.021 4.428 15.640 1.00 94.44 177 GLU A C 1
ATOM 1410 O O . GLU A 1 177 ? -3.718 3.942 16.733 1.00 94.44 177 GLU A O 1
ATOM 1415 N N . GLU A 1 178 ? -3.534 3.963 14.497 1.00 91.50 178 GLU A N 1
ATOM 1416 C CA . GLU A 1 178 ? -2.749 2.745 14.370 1.00 91.50 178 GLU A CA 1
ATOM 1417 C C . GLU A 1 178 ? -1.329 3.061 13.893 1.00 91.50 178 GLU A C 1
ATOM 1419 O O . GLU A 1 178 ? -1.120 3.845 12.968 1.00 91.50 178 GLU A O 1
ATOM 1424 N N . THR A 1 179 ? -0.321 2.434 14.502 1.00 89.50 179 THR A N 1
ATOM 1425 C CA . THR A 1 179 ? 1.063 2.550 14.020 1.00 89.50 179 THR A CA 1
ATOM 1426 C C . THR A 1 179 ? 1.203 1.806 12.696 1.00 89.50 179 THR A C 1
ATOM 1428 O O . THR A 1 179 ? 0.909 0.619 12.645 1.00 89.50 179 THR A O 1
ATOM 1431 N N . PHE A 1 180 ? 1.671 2.472 11.641 1.00 87.06 180 PHE A N 1
ATOM 1432 C CA . PHE A 1 180 ? 1.967 1.864 10.339 1.00 87.06 180 PHE A CA 1
ATOM 1433 C C . PHE A 1 180 ? 3.462 1.561 10.162 1.00 87.06 180 PHE A C 1
ATOM 1435 O O . PHE A 1 180 ? 3.825 0.525 9.615 1.00 87.06 180 PHE A O 1
ATOM 1442 N N . SER A 1 181 ? 4.328 2.451 10.651 1.00 85.12 181 SER A N 1
ATOM 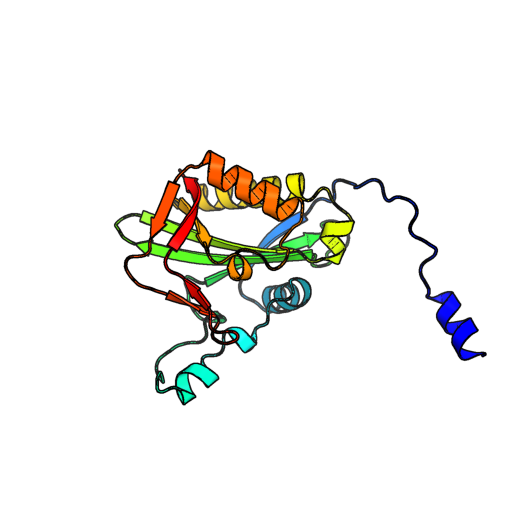1443 C CA . SER A 1 181 ? 5.789 2.296 10.676 1.00 85.12 181 SER A CA 1
ATOM 1444 C C . SER A 1 181 ? 6.346 2.986 11.920 1.00 85.12 181 SER A C 1
ATOM 1446 O O . SER A 1 181 ? 5.793 3.990 12.369 1.00 85.12 181 SER A O 1
ATOM 1448 N N . PHE A 1 182 ? 7.439 2.464 12.476 1.00 84.62 182 PHE A N 1
ATOM 1449 C CA . PHE A 1 182 ? 8.163 3.081 13.590 1.00 84.62 182 PHE A CA 1
ATOM 1450 C C . PHE A 1 182 ? 9.338 3.952 13.134 1.00 84.62 182 PHE A C 1
ATOM 1452 O O . PHE A 1 182 ? 9.781 4.802 13.907 1.00 84.62 182 PHE A O 1
ATOM 1459 N N . ASP A 1 183 ? 9.864 3.750 11.919 1.00 81.44 183 ASP A N 1
ATOM 1460 C CA . ASP A 1 183 ? 10.965 4.560 11.387 1.00 81.44 183 ASP A CA 1
ATOM 1461 C C . ASP A 1 183 ? 10.912 4.732 9.853 1.00 81.44 183 ASP A C 1
ATOM 1463 O O . ASP A 1 183 ? 11.261 3.801 9.122 1.00 81.44 183 ASP A O 1
ATOM 1467 N N . PRO A 1 184 ? 10.508 5.914 9.349 1.00 79.44 184 PRO A N 1
ATOM 1468 C CA . PRO A 1 184 ? 9.966 7.041 10.114 1.00 79.44 184 PRO A CA 1
ATOM 1469 C C . PRO A 1 184 ? 8.655 6.663 10.819 1.00 79.44 184 PRO A C 1
ATOM 1471 O O . PRO A 1 184 ? 7.959 5.729 10.406 1.00 79.44 184 PRO A O 1
ATOM 1474 N N . GLU A 1 185 ? 8.336 7.367 11.908 1.00 85.75 185 GLU A N 1
ATOM 1475 C CA . GLU A 1 185 ? 7.100 7.119 12.647 1.00 85.75 185 GLU A CA 1
ATOM 1476 C C . GLU A 1 185 ? 5.901 7.582 11.819 1.00 85.75 185 GLU A C 1
ATOM 1478 O O . GLU A 1 185 ? 5.682 8.775 11.605 1.00 85.75 185 GLU A O 1
ATOM 1483 N N . TYR A 1 186 ? 5.124 6.607 11.359 1.00 89.00 186 TYR A N 1
ATOM 1484 C CA . TYR A 1 186 ? 3.897 6.829 10.621 1.00 89.00 186 TYR A CA 1
ATOM 1485 C C . TYR A 1 186 ? 2.720 6.262 11.393 1.00 89.00 186 TYR A C 1
ATOM 1487 O O . TYR A 1 186 ? 2.693 5.085 11.763 1.00 89.00 186 TYR A O 1
ATOM 1495 N N . LYS A 1 187 ? 1.731 7.125 11.600 1.00 90.94 187 LYS A N 1
ATOM 1496 C CA . LYS A 1 187 ? 0.442 6.807 12.194 1.00 90.94 187 LYS A CA 1
ATOM 1497 C C . LYS A 1 187 ? -0.632 6.862 11.121 1.00 90.94 187 LYS A C 1
ATOM 1499 O O . LYS A 1 187 ? -0.563 7.681 10.207 1.00 90.94 187 LYS A O 1
ATOM 1504 N N . GLN A 1 188 ? -1.601 5.970 11.227 1.00 93.25 188 GLN A N 1
ATOM 1505 C CA . GLN A 1 188 ? -2.709 5.851 10.299 1.00 93.25 188 GLN A CA 1
ATOM 1506 C C . GLN A 1 188 ? -4.018 5.950 11.069 1.00 93.25 188 GLN A C 1
ATOM 1508 O O . GLN A 1 188 ? -4.242 5.204 12.021 1.00 93.25 188 GLN A O 1
ATOM 1513 N N . LYS A 1 189 ? -4.885 6.859 10.631 1.00 96.25 189 LYS A N 1
ATOM 1514 C CA . LYS A 1 189 ? -6.230 7.019 11.175 1.00 96.25 189 LYS A CA 1
ATOM 1515 C C . LYS A 1 189 ? -7.209 7.365 10.067 1.00 96.25 189 LYS A C 1
ATOM 1517 O O . LYS A 1 189 ? -8.135 6.602 9.815 1.00 96.25 189 LYS A O 1
ATOM 1522 N N . ASP A 1 190 ? -6.947 8.473 9.385 1.00 97.88 190 ASP A N 1
ATOM 1523 C CA . ASP A 1 190 ? -7.797 8.974 8.314 1.00 97.88 190 ASP A CA 1
ATOM 1524 C C . ASP A 1 190 ? -7.370 8.392 6.964 1.00 97.88 190 ASP A C 1
ATOM 1526 O O . ASP A 1 190 ? -6.189 8.399 6.588 1.00 97.88 190 ASP A O 1
ATOM 1530 N N . LEU A 1 191 ? -8.351 7.849 6.251 1.00 98.12 191 LEU A N 1
ATOM 1531 C CA . LEU A 1 191 ? -8.174 7.069 5.040 1.00 98.12 191 LEU A CA 1
ATOM 1532 C C . LEU A 1 191 ? -9.046 7.626 3.915 1.00 98.12 191 LEU A C 1
ATOM 1534 O O . LEU A 1 191 ? -10.226 7.927 4.108 1.00 98.12 191 LEU A O 1
ATOM 1538 N N . ASP A 1 192 ? -8.470 7.674 2.720 1.00 98.38 192 ASP A N 1
ATOM 1539 C CA . ASP A 1 192 ? -9.197 7.905 1.480 1.00 98.38 192 ASP A CA 1
ATOM 1540 C C . ASP A 1 192 ? -9.628 6.555 0.902 1.00 98.38 192 ASP A C 1
ATOM 1542 O O . ASP A 1 192 ? -8.799 5.664 0.680 1.00 98.38 192 ASP A O 1
ATOM 1546 N N . VAL A 1 193 ? -10.923 6.381 0.648 1.00 98.44 193 VAL A N 1
ATOM 1547 C CA . VAL A 1 193 ? -11.434 5.134 0.075 1.00 98.44 193 VAL A CA 1
ATOM 1548 C C . VAL A 1 193 ? -11.125 5.099 -1.417 1.00 98.44 193 VAL A C 1
ATOM 1550 O O . VAL A 1 193 ? -11.376 6.064 -2.130 1.00 98.44 193 VAL A O 1
ATOM 1553 N N . VAL A 1 194 ? -10.601 3.975 -1.907 1.00 98.31 194 VAL A N 1
ATOM 1554 C CA . VAL A 1 194 ? -10.356 3.746 -3.344 1.00 98.31 194 VAL A CA 1
ATOM 1555 C C . VAL A 1 194 ? -11.309 2.718 -3.946 1.00 98.31 194 VAL A C 1
ATOM 1557 O O . VAL A 1 194 ? -11.451 2.665 -5.166 1.00 98.31 194 VAL A O 1
ATOM 1560 N N . TRP A 1 195 ? -11.979 1.925 -3.105 1.00 98.38 195 TRP A N 1
ATOM 1561 C CA . TRP A 1 195 ? -12.992 0.958 -3.514 1.00 98.38 195 TRP A CA 1
ATOM 1562 C C . TRP A 1 195 ? -13.922 0.589 -2.348 1.00 98.38 195 TRP A C 1
ATOM 1564 O O . TRP A 1 195 ? -13.482 0.516 -1.199 1.00 98.38 195 TRP A O 1
ATOM 1574 N N . VAL A 1 196 ? -15.191 0.321 -2.668 1.00 96.56 196 VAL A N 1
ATOM 1575 C CA . VAL A 1 196 ? -16.234 -0.164 -1.749 1.00 96.56 196 VAL A CA 1
ATOM 1576 C C . VAL A 1 196 ? -16.966 -1.325 -2.423 1.00 96.56 196 VAL A C 1
ATOM 1578 O O . VAL A 1 196 ? -17.217 -1.251 -3.630 1.00 96.56 196 VAL A O 1
ATOM 1581 N N . LYS A 1 197 ? -17.277 -2.374 -1.654 1.00 92.31 197 LYS A N 1
ATOM 1582 C CA . LYS A 1 197 ? -18.059 -3.540 -2.096 1.00 92.31 197 LYS A CA 1
ATOM 1583 C C . LYS A 1 197 ? -19.487 -3.179 -2.507 1.00 92.31 197 LYS A C 1
ATOM 1585 O O . LYS A 1 197 ? -20.116 -2.347 -1.815 1.00 92.31 197 LYS A O 1
#